Protein 8ZKC (pdb70)

Solvent-accessible surface area: 15138 Å² total; per-residue (Å²): 140,54,101,136,41,4,92,62,61,0,26,43,12,3,38,104,8,156,30,96,4,18,136,94,50,3,69,76,4,188,1,26,109,95,13,25,66,137,137,69,36,0,58,1,42,1,36,0,18,1,0,0,76,28,2,8,79,70,0,59,125,90,4,24,62,68,0,61,182,77,16,49,17,83,48,25,71,35,106,37,28,51,98,6,10,46,8,49,29,70,102,125,40,122,49,11,110,40,13,70,1,5,0,0,0,4,5,6,62,63,62,7,16,10,13,16,1,0,0,3,0,0,5,0,0,34,39,0,36,12,84,0,0,0,0,0,0,10,19,116,32,41,35,2,11,63,22,6,33,7,73,128,89,137,34,91,60,76,79,56,101,63,34,27,20,26,102,12,68,47,1,0,5,3,2,5,20,21,108,137,84,72,27,122,114,2,6,133,35,0,31,71,4,1,84,49,4,73,12,58,62,0,16,2,1,0,2,0,0,0,19,18,47,36,124,24,8,62,50,1,1,98,84,4,15,4,7,0,0,1,2,1,0,1,5,56,115,113,8,22,85,30,0,89,102,6,0,52,9,0,85,163,17,123,7,39,22,0,0,0,3,3,9,23,8,30,69,25,42,77,150,99,43,97,98,79,64,94,68,34,100,33,17,0,82,153,12,3,118,127,42,171,23,90,26,2,19,96,10,17,38,33,93,16,17,116,84,1,34,128,137,11,42,1,4,6,73,42,76,74,164,29,131,27,2,42,50,10,58,115,8,0,3,72,0,1,2,46,1,38,33,68,36,66,75,147

Structure (mmCIF, N/CA/C/O backbone):
data_8ZKC
#
_entry.id   8ZKC
#
_cell.length_a   74.270
_cell.length_b   74.270
_cell.length_c   167.110
_cell.angle_alpha   90.00
_cell.angle_beta   90.00
_cell.angle_gamma   90.00
#
_symmetry.space_group_name_H-M   'P 43 2 2'
#
loop_
_entity.id
_entity.type
_entity.pdbx_description
1 polymer 'Iron-sulfur cluster carrier protein'
2 non-polymer GLYCEROL
3 non-polymer 'MAGNESIUM ION'
4 water water
#
loop_
_atom_site.group_PDB
_atom_site.id
_atom_site.type_symbol
_atom_site.label_atom_id
_atom_site.label_alt_id
_atom_site.label_comp_id
_atom_site.label_asym_id
_atom_site.label_entity_id
_atom_site.label_seq_id
_atom_site.pdbx_PDB_ins_code
_atom_site.Cartn_x
_atom_site.Cartn_y
_atom_site.Cartn_z
_atom_site.occupancy
_atom_site.B_iso_or_equiv
_atom_site.auth_seq_id
_atom_site.auth_comp_id
_atom_site.auth_asym_id
_atom_site.auth_atom_id
_atom_site.pdbx_PDB_model_num
ATOM 1 N N . LYS A 1 39 ? -3.098 77.163 5.267 1.00 91.10 8 LYS A N 1
ATOM 2 C CA . LYS A 1 39 ? -3.005 75.819 5.826 1.00 91.94 8 LYS A CA 1
ATOM 3 C C . LYS A 1 39 ? -4.387 75.199 6.011 1.00 91.96 8 LYS A C 1
ATOM 4 O O . LYS A 1 39 ? -4.847 75.005 7.138 1.00 93.62 8 LYS A O 1
ATOM 10 N N . SER A 1 40 ? -5.042 74.896 4.896 1.00 70.66 9 SER A N 1
ATOM 11 C CA . SER A 1 40 ? -6.320 74.201 4.941 1.00 70.58 9 SER A CA 1
ATOM 12 C C . SER A 1 40 ? -6.143 72.831 5.588 1.00 67.63 9 SER A C 1
ATOM 13 O O . SER A 1 40 ? -5.224 72.089 5.212 1.00 66.16 9 SER A O 1
ATOM 16 N N . PRO A 1 41 ? -6.992 72.454 6.548 1.00 93.46 10 PRO A N 1
ATOM 17 C CA . PRO A 1 41 ? -6.793 71.167 7.234 1.00 93.51 10 PRO A CA 1
ATOM 18 C C . PRO A 1 41 ? -6.859 69.972 6.301 1.00 91.40 10 PRO A C 1
ATOM 19 O O . PRO A 1 41 ? -6.183 68.965 6.546 1.00 89.60 10 PRO A O 1
ATOM 23 N N . GLU A 1 42 ? -7.654 70.054 5.235 1.00 113.26 11 GLU A N 1
ATOM 24 C CA . GLU A 1 42 ? -7.660 68.995 4.235 1.00 110.35 11 GLU A CA 1
ATOM 25 C C . GLU A 1 42 ? -6.429 69.067 3.341 1.00 108.33 11 GLU A C 1
ATOM 26 O O . GLU A 1 42 ? -5.916 68.027 2.912 1.00 106.25 11 GLU A O 1
ATOM 32 N N . ALA A 1 43 ? -5.937 70.277 3.061 1.00 72.42 12 ALA A N 1
ATOM 33 C CA . ALA A 1 43 ? -4.679 70.412 2.335 1.00 69.09 12 ALA A CA 1
ATOM 34 C C . ALA A 1 43 ? -3.492 70.030 3.208 1.00 65.84 12 ALA A C 1
ATOM 35 O O . ALA A 1 43 ? -2.476 69.548 2.694 1.00 62.70 12 ALA A O 1
ATOM 37 N N . LEU A 1 44 ? -3.595 70.246 4.522 1.00 79.16 13 LEU A N 1
ATOM 38 C CA . LEU A 1 44 ? -2.553 69.787 5.435 1.00 75.01 13 LEU A CA 1
ATOM 39 C C . LEU A 1 44 ? -2.452 68.268 5.420 1.00 71.42 13 LEU A C 1
ATOM 40 O O . LEU A 1 44 ? -1.357 67.707 5.294 1.00 67.36 13 LEU A O 1
ATOM 45 N N . ARG A 1 45 ? -3.594 67.586 5.548 1.00 68.75 14 ARG A N 1
ATOM 46 C CA . ARG A 1 45 ? -3.595 66.127 5.537 1.00 64.10 14 ARG A CA 1
ATOM 47 C C . ARG A 1 45 ? -3.045 65.585 4.225 1.00 61.32 14 ARG A C 1
ATOM 48 O O . ARG A 1 45 ? -2.283 64.611 4.219 1.00 58.22 14 ARG A O 1
ATOM 56 N N . ALA A 1 46 ? -3.413 66.209 3.104 1.00 62.65 15 ALA A N 1
ATOM 57 C CA . ALA A 1 46 ? -2.888 65.779 1.813 1.00 60.08 15 ALA A CA 1
ATOM 58 C C . ALA A 1 46 ? -1.374 65.933 1.756 1.00 58.15 15 ALA A C 1
ATOM 59 O O . ALA A 1 46 ? -0.670 65.046 1.262 1.00 56.69 15 ALA A O 1
ATOM 61 N N . MET A 1 47 ? -0.854 67.052 2.264 1.00 62.84 16 MET A N 1
ATOM 62 C CA . MET A 1 47 ? 0.590 67.257 2.264 1.00 61.14 16 MET A CA 1
ATOM 63 C C . MET A 1 47 ? 1.290 66.276 3.194 1.00 58.11 16 MET A C 1
ATOM 64 O O . MET A 1 47 ? 2.328 65.706 2.835 1.00 57.08 16 MET A O 1
ATOM 69 N N . VAL A 1 48 ? 0.742 66.067 4.393 1.00 50.94 17 VAL A N 1
ATOM 70 C CA . VAL A 1 48 ? 1.359 65.138 5.336 1.00 48.86 17 VAL A CA 1
ATOM 71 C C . VAL A 1 48 ? 1.298 63.716 4.793 1.00 47.22 17 VAL A C 1
ATOM 72 O O . VAL A 1 48 ? 2.305 62.998 4.772 1.00 45.73 17 VAL A O 1
ATOM 76 N N . ALA A 1 49 ? 0.116 63.291 4.337 1.00 47.67 18 ALA A N 1
ATOM 77 C CA . ALA A 1 49 ? -0.022 61.945 3.789 1.00 46.42 18 ALA A CA 1
ATOM 78 C C . ALA A 1 49 ? 0.832 61.768 2.540 1.00 46.30 18 ALA A C 1
ATOM 79 O O . ALA A 1 49 ? 1.402 60.694 2.316 1.00 44.91 18 ALA A O 1
ATOM 81 N N . GLY A 1 50 ? 0.936 62.812 1.716 1.00 52.00 19 GLY A N 1
ATOM 82 C CA . GLY A 1 50 ? 1.789 62.745 0.543 1.00 52.05 19 GLY A CA 1
ATOM 83 C C . GLY A 1 50 ? 3.266 62.664 0.860 1.00 51.19 19 GLY A C 1
ATOM 84 O O . GLY A 1 50 ? 4.047 62.213 0.015 1.00 50.15 19 GLY A O 1
ATOM 85 N N . THR A 1 51 ? 3.668 63.094 2.057 1.00 46.61 20 THR A N 1
ATOM 86 C CA . THR A 1 51 ? 5.051 62.985 2.501 1.00 45.65 20 THR A CA 1
ATOM 87 C C . THR A 1 51 ? 5.323 61.637 3.161 1.00 43.56 20 THR A C 1
ATOM 88 O O . THR A 1 51 ? 6.313 60.973 2.839 1.00 42.68 20 THR A O 1
ATOM 92 N N . LEU A 1 52 ? 4.448 61.220 4.081 1.00 47.95 21 LEU A N 1
ATOM 93 C CA . LEU A 1 52 ? 4.595 59.918 4.722 1.00 46.71 21 LEU A CA 1
ATOM 94 C C . LEU A 1 52 ? 4.507 58.772 3.723 1.00 46.23 21 LEU A C 1
ATOM 95 O O . LEU A 1 52 ? 4.985 57.670 4.016 1.00 45.35 21 LEU A O 1
ATOM 100 N N . ALA A 1 53 ? 3.911 59.006 2.552 1.00 60.93 22 ALA A N 1
ATOM 101 C CA . ALA A 1 53 ? 3.798 57.969 1.536 1.00 60.49 22 ALA A CA 1
ATOM 102 C C . ALA A 1 53 ? 5.139 57.598 0.918 1.00 61.02 22 ALA A C 1
ATOM 103 O O . ALA A 1 53 ? 5.225 56.562 0.250 1.00 61.07 22 ALA A O 1
ATOM 105 N N . ASN A 1 54 ? 6.178 58.408 1.120 1.00 60.69 23 ASN A N 1
ATOM 106 C CA . ASN A 1 54 ? 7.492 58.117 0.565 1.00 60.67 23 ASN A CA 1
ATOM 107 C C . ASN A 1 54 ? 8.443 57.471 1.562 1.00 59.08 23 ASN A C 1
ATOM 108 O O . ASN A 1 54 ? 9.455 56.899 1.143 1.00 59.36 23 ASN A O 1
ATOM 113 N N . PHE A 1 55 ? 8.147 57.544 2.859 1.00 41.39 24 PHE A N 1
ATOM 114 C CA . PHE A 1 55 ? 9.039 56.979 3.864 1.00 40.12 24 PHE A CA 1
ATOM 115 C C . PHE A 1 55 ? 9.107 55.465 3.715 1.00 39.38 24 PHE A C 1
ATOM 116 O O . PHE A 1 55 ? 8.079 54.780 3.757 1.00 40.96 24 PHE A O 1
ATOM 124 N N . GLN A 1 56 ? 10.319 54.946 3.546 1.00 53.13 25 GLN A N 1
ATOM 125 C CA . GLN A 1 56 ? 10.556 53.519 3.393 1.00 52.00 25 GLN A CA 1
ATOM 126 C C . GLN A 1 56 ? 11.286 52.987 4.618 1.00 51.52 25 GLN A C 1
ATOM 127 O O . GLN A 1 56 ? 12.139 53.671 5.193 1.00 52.45 25 GLN A O 1
ATOM 133 N N . HIS A 1 57 ? 10.944 51.763 5.013 1.00 40.83 26 HIS A N 1
ATOM 134 C CA . HIS A 1 57 ? 11.485 51.157 6.220 1.00 38.95 26 HIS A CA 1
ATOM 135 C C . HIS A 1 57 ? 11.291 49.655 6.119 1.00 37.91 26 HIS A C 1
ATOM 136 O O . HIS A 1 57 ? 10.316 49.204 5.507 1.00 38.78 26 HIS A O 1
ATOM 143 N N . PRO A 1 58 ? 12.198 48.854 6.686 1.00 30.58 27 PRO A N 1
ATOM 144 C CA . PRO A 1 58 ? 12.024 47.393 6.627 1.00 30.17 27 PRO A CA 1
ATOM 145 C C . PRO A 1 58 ? 10.720 46.904 7.233 1.00 29.80 27 PRO A C 1
ATOM 146 O O . PRO A 1 58 ? 10.257 45.816 6.871 1.00 29.88 27 PRO A O 1
ATOM 150 N N . THR A 1 59 ? 10.113 47.667 8.137 1.00 33.68 28 THR A N 1
ATOM 151 C CA . THR A 1 59 ? 8.839 47.285 8.731 1.00 34.26 28 THR A CA 1
ATOM 152 C C . THR A 1 59 ? 7.642 47.675 7.874 1.00 34.83 28 THR A C 1
ATOM 153 O O . THR A 1 59 ? 6.507 47.361 8.247 1.00 35.66 28 THR A O 1
ATOM 157 N N . LEU A 1 60 ? 7.862 48.338 6.743 1.00 31.05 29 LEU A N 1
ATOM 158 C CA . LEU A 1 60 ? 6.786 48.844 5.894 1.00 32.05 29 LEU A CA 1
ATOM 159 C C . LEU A 1 60 ? 6.814 48.097 4.561 1.00 32.66 29 LEU A C 1
ATOM 160 O O . LEU A 1 60 ? 7.504 48.497 3.623 1.00 33.20 29 LEU A O 1
ATOM 165 N N . LYS A 1 61 ? 6.053 47.000 4.490 1.00 32.75 30 LYS A N 1
ATOM 166 C CA . LYS A 1 61 ? 5.838 46.330 3.211 1.00 33.65 30 LYS A CA 1
ATOM 167 C C . LYS A 1 61 ? 5.230 47.289 2.196 1.00 34.81 30 LYS A C 1
ATOM 168 O O . LYS A 1 61 ? 5.638 47.318 1.029 1.00 35.61 30 LYS A O 1
ATOM 174 N N . HIS A 1 62 ? 4.254 48.083 2.628 1.00 35.08 31 HIS A N 1
ATOM 175 C CA . HIS A 1 62 ? 3.720 49.190 1.854 1.00 36.22 31 HIS A CA 1
ATOM 176 C C . HIS A 1 62 ? 3.781 50.442 2.717 1.00 35.97 31 HIS A C 1
ATOM 177 O O . HIS A 1 62 ? 3.924 50.365 3.939 1.00 35.04 31 HIS A O 1
ATOM 184 N N . ASN A 1 63 ? 3.679 51.604 2.075 1.00 38.61 32 ASN A N 1
ATOM 185 C CA . ASN A 1 63 ? 3.919 52.851 2.787 1.00 40.74 32 ASN A CA 1
ATOM 186 C C . ASN A 1 63 ? 2.818 53.111 3.819 1.00 39.30 32 ASN A C 1
ATOM 187 O O . ASN A 1 63 ? 1.810 52.404 3.893 1.00 38.85 32 ASN A O 1
ATOM 192 N N . LEU A 1 64 ? 3.032 54.155 4.626 1.00 41.47 33 LEU A N 1
ATOM 193 C CA . LEU A 1 64 ? 2.194 54.384 5.801 1.00 41.16 33 LEU A CA 1
ATOM 194 C C . LEU A 1 64 ? 0.739 54.656 5.438 1.00 42.40 33 LEU A C 1
ATOM 195 O O . LEU A 1 64 ? -0.159 54.356 6.233 1.00 43.03 33 LEU A O 1
ATOM 200 N N . THR A 1 65 ? 0.479 55.224 4.256 1.00 39.61 34 THR A N 1
ATOM 201 C CA . THR A 1 65 ? -0.899 55.496 3.860 1.00 41.06 34 THR A CA 1
ATOM 202 C C . THR A 1 65 ? -1.716 54.220 3.712 1.00 40.97 34 THR A C 1
ATOM 203 O O . THR A 1 65 ? -2.948 54.272 3.795 1.00 42.05 34 THR A O 1
ATOM 207 N N . THR A 1 66 ? -1.057 53.081 3.490 1.00 41.65 35 THR A N 1
ATOM 208 C CA . THR A 1 66 ? -1.758 51.802 3.477 1.00 41.61 35 THR A CA 1
ATOM 209 C C . THR A 1 66 ? -2.420 51.522 4.821 1.00 41.33 35 THR A C 1
ATOM 210 O O . THR A 1 66 ? -3.528 50.974 4.878 1.00 42.14 35 THR A O 1
ATOM 214 N N . LEU A 1 67 ? -1.768 51.918 5.911 1.00 42.14 36 LEU A N 1
ATOM 215 C CA . LEU A 1 67 ? -2.174 51.541 7.258 1.00 41.69 36 LEU A CA 1
ATOM 216 C C . LEU A 1 67 ? -3.256 52.435 7.847 1.00 42.73 36 LEU A C 1
ATOM 217 O O . LEU A 1 67 ? -3.604 52.241 9.016 1.00 44.09 36 LEU A O 1
ATOM 222 N N . LYS A 1 68 ? -3.778 53.402 7.085 1.00 50.76 37 LYS A N 1
ATOM 223 C CA . LYS A 1 68 ? -4.744 54.403 7.561 1.00 52.53 37 LYS A CA 1
ATOM 224 C C . LYS A 1 68 ? -4.275 55.090 8.849 1.00 52.64 37 LYS A C 1
ATOM 225 O O . LYS A 1 68 ? -5.080 55.661 9.594 1.00 54.03 37 LYS A O 1
ATOM 231 N N . ALA A 1 69 ? -2.960 55.092 9.090 1.00 40.53 38 ALA A N 1
ATOM 232 C CA . ALA A 1 69 ? -2.429 55.486 10.391 1.00 40.02 38 ALA A CA 1
ATOM 233 C C . ALA A 1 69 ? -2.542 56.985 10.643 1.00 41.31 38 ALA A C 1
ATOM 234 O O . ALA A 1 69 ? -2.586 57.408 11.803 1.00 41.59 38 ALA A O 1
ATOM 236 N N . LEU A 1 70 ? -2.578 57.802 9.590 1.00 42.26 39 LEU A N 1
ATOM 237 C CA . LEU A 1 70 ? -2.645 59.248 9.770 1.00 43.69 39 LEU A CA 1
ATOM 238 C C . LEU A 1 70 ? -3.939 59.634 10.475 1.00 45.27 39 LEU A C 1
ATOM 239 O O . LEU A 1 70 ? -4.971 59.840 9.830 1.00 46.68 39 LEU A O 1
ATOM 244 N N . HIS A 1 71 ? -3.886 59.734 11.805 1.00 67.96 40 HIS A N 1
ATOM 245 C CA . HIS A 1 71 ? -5.098 59.933 12.591 1.00 70.28 40 HIS A CA 1
ATOM 246 C C . HIS A 1 71 ? -5.500 61.401 12.661 1.00 72.19 40 HIS A C 1
ATOM 247 O O . HIS A 1 71 ? -6.691 61.722 12.586 1.00 73.61 40 HIS A O 1
ATOM 254 N N . HIS A 1 72 ? -4.533 62.305 12.801 1.00 70.54 41 HIS A N 1
ATOM 255 C CA . HIS A 1 72 ? -4.850 63.712 12.999 1.00 72.67 41 HIS A CA 1
ATOM 256 C C . HIS A 1 72 ? -3.727 64.580 12.453 1.00 73.03 41 HIS A C 1
ATOM 257 O O . HIS A 1 72 ? -2.547 64.260 12.622 1.00 71.43 41 HIS A O 1
ATOM 264 N N . VAL A 1 73 ? -4.106 65.675 11.794 1.00 68.76 42 VAL A N 1
ATOM 265 C CA . VAL A 1 73 ? -3.172 66.696 11.328 1.00 69.56 42 VAL A CA 1
ATOM 266 C C . VAL A 1 73 ? -3.774 68.053 11.666 1.00 72.13 42 VAL A C 1
ATOM 267 O O . VAL A 1 73 ? -4.857 68.391 11.175 1.00 75.00 42 VAL A O 1
ATOM 271 N N . ALA A 1 74 ? -3.083 68.830 12.499 1.00 73.21 43 ALA A N 1
ATOM 272 C CA . ALA A 1 74 ? -3.605 70.092 13.007 1.00 76.12 43 ALA A CA 1
ATOM 273 C C . ALA A 1 74 ? -2.576 71.199 12.808 1.00 79.67 43 ALA A C 1
ATOM 274 O O . ALA A 1 74 ? -1.469 70.973 12.310 1.00 78.37 43 ALA A O 1
ATOM 276 N N . TRP A 1 75 ? -2.954 72.413 13.216 1.00 89.49 44 TRP A N 1
ATOM 277 C CA . TRP A 1 75 ? -2.107 73.599 13.059 1.00 91.78 44 TRP A CA 1
ATOM 278 C C . TRP A 1 75 ? -2.399 74.522 14.245 1.00 96.08 44 TRP A C 1
ATOM 279 O O . TRP A 1 75 ? -3.308 75.353 14.190 1.00 97.46 44 TRP A O 1
ATOM 290 N N . MET A 1 76 ? -1.622 74.361 15.314 1.00 123.05 45 MET A N 1
ATOM 291 C CA . MET A 1 76 ? -1.814 75.111 16.549 1.00 125.45 45 MET A CA 1
ATOM 292 C C . MET A 1 76 ? -0.540 75.862 16.904 1.00 124.87 45 MET A C 1
ATOM 293 O O . MET A 1 76 ? 0.526 75.251 17.031 1.00 122.77 45 MET A O 1
ATOM 298 N N . ASP A 1 77 ? -0.660 77.178 17.085 1.00 115.79 46 ASP A N 1
ATOM 299 C CA . ASP A 1 77 ? 0.460 78.030 17.487 1.00 118.51 46 ASP A CA 1
ATOM 300 C C . ASP A 1 77 ? 1.628 77.875 16.518 1.00 115.87 46 ASP A C 1
ATOM 301 O O . ASP A 1 77 ? 2.790 77.748 16.912 1.00 114.53 46 ASP A O 1
ATOM 306 N N . ASP A 1 78 ? 1.291 77.842 15.227 1.00 106.74 47 ASP A N 1
ATOM 307 C CA . ASP A 1 78 ? 2.268 77.849 14.143 1.00 103.54 47 ASP A CA 1
ATOM 308 C C . ASP A 1 78 ? 3.110 76.576 14.129 1.00 99.48 47 ASP A C 1
ATOM 309 O O . ASP A 1 78 ? 4.046 76.452 13.333 1.00 96.09 47 ASP A O 1
ATOM 314 N N . THR A 1 79 ? 2.778 75.617 14.988 1.00 111.72 48 THR A N 1
ATOM 315 C CA . THR A 1 79 ? 3.443 74.322 15.017 1.00 108.68 48 THR A CA 1
ATOM 316 C C . THR A 1 79 ? 2.508 73.269 14.439 1.00 106.82 48 THR A C 1
ATOM 317 O O . THR A 1 79 ? 1.324 73.223 14.790 1.00 107.94 48 THR A O 1
ATOM 321 N N . LEU A 1 80 ? 3.044 72.428 13.559 1.00 87.71 49 LEU A N 1
ATOM 322 C CA . LEU A 1 80 ? 2.265 71.413 12.864 1.00 83.78 49 LEU A CA 1
ATOM 323 C C . LEU A 1 80 ? 2.202 70.154 13.719 1.00 81.37 49 LEU A C 1
ATOM 324 O O . LEU A 1 80 ? 3.238 69.561 14.041 1.00 79.24 49 LEU A O 1
ATOM 329 N N . HIS A 1 81 ? 0.989 69.744 14.077 1.00 79.78 50 HIS A N 1
ATOM 330 C CA . HIS A 1 81 ? 0.767 68.553 14.884 1.00 77.82 50 HIS A CA 1
ATOM 331 C C . HIS A 1 81 ? 0.406 67.382 13.980 1.00 75.04 50 HIS A C 1
ATOM 332 O O . HIS A 1 81 ? -0.438 67.516 13.089 1.00 74.24 50 HIS A O 1
ATOM 339 N N . VAL A 1 82 ? 1.051 66.239 14.210 1.00 62.05 51 VAL A N 1
ATOM 340 C 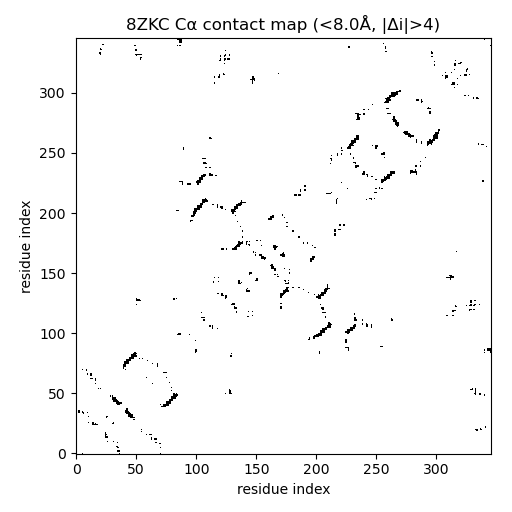CA . VAL A 1 82 ? 0.796 65.013 13.459 1.00 57.75 51 VAL A CA 1
ATOM 341 C C . VAL A 1 82 ? 0.671 63.872 14.458 1.00 56.09 51 VAL A C 1
ATOM 342 O O . VAL A 1 82 ? 1.636 63.554 15.162 1.00 57.23 51 VAL A O 1
ATOM 346 N N . GLU A 1 83 ? -0.509 63.263 14.527 1.00 67.77 52 GLU A N 1
ATOM 347 C CA . GLU A 1 83 ? -0.748 62.119 15.394 1.00 66.57 52 GLU A CA 1
ATOM 348 C C . GLU A 1 83 ? -0.922 60.870 14.541 1.00 65.51 52 GLU A C 1
ATOM 349 O O . GLU A 1 83 ? -1.770 60.838 13.643 1.00 65.60 52 GLU A O 1
ATOM 355 N N . LEU A 1 84 ? -0.118 59.850 14.827 1.00 41.79 53 LEU A N 1
ATOM 356 C CA . LEU A 1 84 ? -0.100 58.610 14.065 1.00 40.41 53 LEU A CA 1
ATOM 357 C C . LEU A 1 84 ? -0.503 57.461 14.979 1.00 39.65 53 LEU A C 1
ATOM 358 O O . LEU A 1 84 ? -0.004 57.355 16.104 1.00 39.21 53 LEU A O 1
ATOM 363 N N . VAL A 1 85 ? -1.411 56.612 14.503 1.00 39.67 54 VAL A N 1
ATOM 364 C CA . VAL A 1 85 ? -1.889 55.456 15.256 1.00 39.18 54 VAL A CA 1
ATOM 365 C C . VAL A 1 85 ? -1.593 54.215 14.427 1.00 37.91 54 VAL A C 1
ATOM 366 O O . VAL A 1 85 ? -2.223 53.991 13.385 1.00 38.38 54 VAL A O 1
ATOM 370 N N . MET A 1 86 ? -0.644 53.404 14.889 1.00 40.87 55 MET A N 1
ATOM 371 C CA . MET A 1 86 ? -0.193 52.249 14.127 1.00 39.06 55 MET A CA 1
ATOM 372 C C . MET A 1 86 ? -0.873 50.973 14.611 1.00 38.94 55 MET A C 1
ATOM 373 O O . MET A 1 86 ? -1.113 50.814 15.813 1.00 39.74 55 MET A O 1
ATOM 378 N N . PRO A 1 87 ? -1.195 50.052 13.697 1.00 46.32 56 PRO A N 1
ATOM 379 C CA . PRO A 1 87 ? -1.822 48.786 14.103 1.00 46.63 56 PRO A CA 1
ATOM 380 C C . PRO A 1 87 ? -0.846 47.770 14.674 1.00 47.52 56 PRO A C 1
ATOM 381 O O . PRO A 1 87 ? -1.283 46.700 15.120 1.00 48.88 56 PRO A O 1
ATOM 385 N N . PHE A 1 88 ? 0.451 48.062 14.653 1.00 35.92 57 PHE A N 1
ATOM 386 C CA . PHE A 1 88 ? 1.462 47.254 15.316 1.00 34.11 57 PHE A CA 1
ATOM 387 C C . PHE A 1 88 ? 2.458 48.195 15.978 1.00 33.78 57 PHE A C 1
ATOM 388 O O . PHE A 1 88 ? 2.459 49.402 15.726 1.00 34.15 57 PHE A O 1
ATOM 396 N N . VAL A 1 89 ? 3.309 47.637 16.843 1.00 36.67 58 VAL A N 1
ATOM 397 C CA . VAL A 1 89 ? 4.278 48.469 17.545 1.00 35.23 58 VAL A CA 1
ATOM 398 C C . VAL A 1 89 ? 5.224 49.106 16.539 1.00 35.39 58 VAL A C 1
ATOM 399 O O . VAL A 1 89 ? 5.588 48.504 15.520 1.00 35.75 58 VAL A O 1
ATOM 403 N N . TRP A 1 90 ? 5.614 50.353 16.818 1.00 38.95 59 TRP A N 1
ATOM 404 C CA . TRP A 1 90 ? 6.400 51.114 15.852 1.00 39.10 59 TRP A CA 1
ATOM 405 C C . TRP A 1 90 ? 7.204 52.228 16.515 1.00 39.19 59 TRP A C 1
ATOM 406 O O . TRP A 1 90 ? 7.564 53.198 15.837 1.00 40.62 59 TRP A O 1
ATOM 417 N N . HIS A 1 91 ? 7.501 52.118 17.813 1.00 30.28 60 HIS A N 1
ATOM 418 C CA . HIS A 1 91 ? 8.107 53.231 18.537 1.00 30.89 60 HIS A CA 1
ATOM 419 C C . HIS A 1 91 ? 9.489 53.570 17.990 1.00 30.63 60 HIS A C 1
ATOM 420 O O . HIS A 1 91 ? 9.797 54.740 17.730 1.00 31.48 60 HIS A O 1
ATOM 427 N N . SER A 1 92 ? 10.340 52.559 17.814 1.00 29.65 61 SER A N 1
ATOM 428 C CA . SER A 1 92 ? 11.687 52.814 17.318 1.00 29.57 61 SER A CA 1
ATOM 429 C C . SER A 1 92 ? 11.664 53.267 15.865 1.00 29.95 61 SER A C 1
ATOM 430 O O . SER A 1 92 ? 12.402 54.183 15.483 1.00 31.47 61 SER A O 1
ATOM 433 N N . ALA A 1 93 ? 10.825 52.638 15.039 1.00 29.70 62 ALA A N 1
ATOM 434 C CA . ALA A 1 93 ? 10.721 53.050 13.644 1.00 30.20 62 ALA A CA 1
ATOM 435 C C . ALA A 1 93 ? 10.116 54.440 13.521 1.00 31.37 62 ALA A C 1
ATOM 436 O O . ALA A 1 93 ? 10.447 55.177 12.585 1.00 32.09 62 ALA A O 1
ATOM 438 N N . PHE A 1 94 ? 9.237 54.813 14.456 1.00 46.67 63 PHE A N 1
ATOM 439 C CA . PHE A 1 94 ? 8.654 56.150 14.452 1.00 47.71 63 PHE A CA 1
ATOM 440 C C . PHE A 1 94 ? 9.723 57.225 14.593 1.00 48.34 63 PHE A C 1
ATOM 441 O O . PHE A 1 94 ? 9.572 58.326 14.052 1.00 50.11 63 PHE A O 1
ATOM 449 N N . GLU A 1 95 ? 10.809 56.924 15.310 1.00 44.91 64 GLU A N 1
ATOM 450 C CA . GLU A 1 95 ? 11.901 57.883 15.442 1.00 45.43 64 GLU A CA 1
ATOM 451 C C . GLU A 1 95 ? 12.594 58.119 14.105 1.00 46.61 64 GLU A C 1
ATOM 452 O O . GLU A 1 95 ? 12.974 59.253 13.789 1.00 49.04 64 GLU A O 1
ATOM 458 N N . GLU A 1 96 ? 12.769 57.061 13.308 1.00 35.24 65 GLU A N 1
ATOM 459 C CA . GLU A 1 96 ? 13.375 57.219 11.990 1.00 36.49 65 GLU A CA 1
ATOM 460 C C . GLU A 1 96 ? 12.500 58.067 11.076 1.00 39.19 65 GLU A C 1
ATOM 461 O O . GLU A 1 96 ? 13.010 58.868 10.282 1.00 41.63 65 GLU A O 1
ATOM 467 N N . LEU A 1 97 ? 11.178 57.902 11.168 1.00 42.50 66 LEU A N 1
ATOM 468 C CA . LEU A 1 97 ? 10.271 58.711 10.360 1.00 44.01 66 LEU A CA 1
ATOM 469 C C . LEU A 1 97 ? 10.402 60.191 10.697 1.00 45.24 66 LEU A C 1
ATOM 470 O O . LEU A 1 97 ? 10.330 61.048 9.807 1.00 46.68 66 LEU A O 1
ATOM 475 N N . LYS A 1 98 ? 10.600 60.511 11.978 1.00 37.58 67 LYS A N 1
ATOM 476 C CA . LYS A 1 98 ? 10.690 61.909 12.384 1.00 39.23 67 LYS A CA 1
ATOM 477 C C . LYS A 1 98 ? 11.955 62.564 11.844 1.00 40.88 67 LYS A C 1
ATOM 478 O O . LYS A 1 98 ? 11.908 63.693 11.344 1.00 42.08 67 LYS A O 1
ATOM 484 N N . GLU A 1 99 ? 13.092 61.872 11.927 1.00 75.37 68 GLU A N 1
ATOM 485 C CA . GLU A 1 99 ? 14.352 62.489 11.531 1.00 77.09 68 GLU A CA 1
ATOM 486 C C . GLU A 1 99 ? 14.478 62.609 10.018 1.00 77.85 68 GLU A C 1
ATOM 487 O O . GLU A 1 99 ? 15.196 63.487 9.528 1.00 80.16 68 GLU A O 1
ATOM 493 N N . GLN A 1 100 ? 13.795 61.749 9.264 1.00 61.20 69 GLN A N 1
ATOM 494 C CA . GLN A 1 100 ? 13.925 61.766 7.812 1.00 61.16 69 GLN A CA 1
ATOM 495 C C . GLN A 1 100 ? 12.916 62.678 7.128 1.00 62.94 69 GLN A C 1
ATOM 496 O O . GLN A 1 100 ? 13.231 63.261 6.084 1.00 65.61 69 GLN A O 1
ATOM 502 N N . CYS A 1 101 ? 11.718 62.826 7.690 1.00 48.41 70 CYS A N 1
ATOM 503 C CA . CYS A 1 101 ? 10.642 63.523 6.999 1.00 48.97 70 CYS A CA 1
ATOM 504 C C . CYS A 1 101 ? 10.368 64.923 7.526 1.00 51.00 70 CYS A C 1
ATOM 505 O O . CYS A 1 101 ? 9.752 65.720 6.810 1.00 53.88 70 CYS A O 1
ATOM 508 N N . SER A 1 102 ? 10.808 65.247 8.744 1.00 49.69 71 SER A N 1
ATOM 509 C CA . SER A 1 102 ? 10.551 66.579 9.284 1.00 50.49 71 SER A CA 1
ATOM 510 C C . SER A 1 102 ? 11.236 67.663 8.463 1.00 52.79 71 SER A C 1
ATOM 511 O O . SER A 1 102 ? 10.742 68.795 8.398 1.00 54.24 71 SER A O 1
ATOM 514 N N . ALA A 1 103 ? 12.368 67.339 7.832 1.00 58.08 72 ALA A N 1
ATOM 515 C CA . ALA A 1 103 ? 13.064 68.321 7.006 1.00 60.09 72 ALA A CA 1
ATOM 516 C C . ALA A 1 103 ? 12.172 68.813 5.872 1.00 63.31 72 ALA A C 1
ATOM 517 O O . ALA A 1 103 ? 12.002 70.022 5.677 1.00 63.56 72 ALA A O 1
ATOM 519 N N . GLU A 1 104 ? 11.582 67.886 5.117 1.00 87.06 73 GLU A N 1
ATOM 520 C CA . GLU A 1 104 ? 10.691 68.278 4.033 1.00 88.31 73 GLU A CA 1
ATOM 521 C C . GLU A 1 104 ? 9.304 68.656 4.536 1.00 88.45 73 GLU A C 1
ATOM 522 O O . GLU A 1 104 ? 8.644 69.504 3.928 1.00 90.59 73 GLU A O 1
ATOM 528 N N . LEU A 1 105 ? 8.847 68.050 5.636 1.00 50.33 74 LEU A N 1
ATOM 529 C CA . LEU A 1 105 ? 7.532 68.394 6.171 1.00 50.90 74 LEU A CA 1
ATOM 530 C C . LEU A 1 105 ? 7.481 69.849 6.621 1.00 53.21 74 LEU A C 1
ATOM 531 O O . LEU A 1 105 ? 6.490 70.547 6.374 1.00 54.77 74 LEU A O 1
ATOM 536 N N . LEU A 1 106 ? 8.536 70.325 7.287 1.00 53.64 75 LEU A N 1
ATOM 537 C CA . LEU A 1 106 ? 8.644 71.747 7.595 1.00 56.15 75 LEU A CA 1
ATOM 538 C C . LEU A 1 106 ? 8.832 72.589 6.341 1.00 58.13 75 LEU A C 1
ATOM 539 O O . LEU A 1 106 ? 8.495 73.777 6.345 1.00 60.51 75 LEU A O 1
ATOM 544 N N . ARG A 1 107 ? 9.351 71.990 5.270 1.00 71.15 76 ARG A N 1
ATOM 545 C CA . ARG A 1 107 ? 9.676 72.720 4.050 1.00 69.38 76 ARG A CA 1
ATOM 546 C C . ARG A 1 107 ? 8.432 73.032 3.225 1.00 71.03 76 ARG A C 1
ATOM 547 O O . ARG A 1 107 ? 8.321 74.126 2.661 1.00 73.18 76 ARG A O 1
ATOM 555 N N . ILE A 1 108 ? 7.490 72.094 3.141 1.00 69.21 77 ILE A N 1
ATOM 556 C CA . ILE A 1 108 ? 6.268 72.334 2.382 1.00 69.43 77 ILE A CA 1
ATOM 557 C C . ILE A 1 108 ? 5.200 73.018 3.232 1.00 69.54 77 ILE A C 1
ATOM 558 O O . ILE A 1 108 ? 4.339 73.720 2.692 1.00 71.89 77 ILE A O 1
ATOM 563 N N . THR A 1 109 ? 5.235 72.829 4.549 1.00 85.77 78 THR A N 1
ATOM 564 C CA . THR A 1 109 ? 4.338 73.526 5.453 1.00 87.65 78 THR A CA 1
ATOM 565 C C . THR A 1 109 ? 5.025 74.790 5.963 1.00 89.59 78 THR A C 1
ATOM 566 O O . THR A 1 109 ? 6.175 75.082 5.629 1.00 90.12 78 THR A O 1
ATOM 570 N N . GLY A 1 110 ? 4.311 75.557 6.778 1.00 102.78 79 GLY A N 1
ATOM 571 C CA . GLY A 1 110 ? 4.897 76.724 7.403 1.00 105.07 79 GLY A CA 1
ATOM 572 C C . GLY A 1 110 ? 4.877 76.613 8.911 1.00 106.72 79 GLY A C 1
ATOM 573 O O . GLY A 1 110 ? 4.057 77.255 9.573 1.00 110.23 79 GLY A O 1
ATOM 574 N N . ALA A 1 111 ? 5.771 75.802 9.468 1.00 80.65 80 ALA A N 1
ATOM 575 C CA . ALA A 1 111 ? 5.763 75.507 10.893 1.00 80.46 80 ALA A CA 1
ATOM 576 C C . ALA A 1 111 ? 7.124 75.798 11.506 1.00 78.68 80 ALA A C 1
ATOM 577 O O . ALA A 1 111 ? 8.163 75.506 10.906 1.00 76.20 80 ALA A O 1
ATOM 579 N N . LYS A 1 112 ? 7.109 76.380 12.708 1.00 83.38 81 LYS A N 1
ATOM 580 C CA . LYS A 1 112 ? 8.348 76.543 13.461 1.00 82.95 81 LYS A CA 1
ATOM 581 C C . LYS A 1 112 ? 8.932 75.194 13.855 1.00 82.47 81 LYS A C 1
ATOM 582 O O . LYS A 1 112 ? 10.156 75.049 13.949 1.00 84.19 81 LYS A O 1
ATOM 584 N N . ALA A 1 113 ? 8.076 74.201 14.081 1.00 69.47 82 ALA A N 1
ATOM 585 C CA . ALA A 1 113 ? 8.504 72.845 14.397 1.00 66.47 82 ALA A CA 1
ATOM 586 C C . ALA A 1 113 ? 7.333 71.905 14.139 1.00 66.55 82 ALA A C 1
ATOM 587 O O . ALA A 1 113 ? 6.237 72.332 13.765 1.00 67.26 82 ALA A O 1
ATOM 589 N N . ILE A 1 114 ? 7.575 70.612 14.343 1.00 72.14 83 ILE A N 1
ATOM 590 C CA . ILE A 1 114 ? 6.560 69.578 14.183 1.00 69.97 83 ILE A CA 1
ATOM 591 C C . ILE A 1 114 ? 6.396 68.858 15.512 1.00 69.57 83 ILE A C 1
ATOM 592 O O . ILE A 1 114 ? 7.385 68.420 16.112 1.00 67.32 83 ILE A O 1
ATOM 597 N N . ASP A 1 115 ? 5.153 68.740 15.967 1.00 87.13 84 ASP A N 1
ATOM 598 C CA . ASP A 1 115 ? 4.825 68.032 17.201 1.00 85.63 84 ASP A CA 1
ATOM 599 C C . ASP A 1 115 ? 4.274 66.664 16.814 1.00 82.37 84 ASP A C 1
ATOM 600 O O . ASP A 1 115 ? 3.084 66.520 16.526 1.00 83.27 84 ASP A O 1
ATOM 605 N N . TRP A 1 116 ? 5.148 65.662 16.800 1.00 54.72 85 TRP A N 1
ATOM 606 C CA . TRP A 1 116 ? 4.731 64.304 16.500 1.00 50.28 85 TRP A CA 1
ATOM 607 C C . TRP A 1 116 ? 4.031 63.681 17.705 1.00 50.22 85 TRP A C 1
ATOM 608 O O . TRP A 1 116 ? 4.155 64.147 18.840 1.00 54.85 85 TRP A O 1
ATOM 619 N N . LYS A 1 117 ? 3.286 62.610 17.440 1.00 55.88 86 LYS A N 1
ATOM 620 C CA . LYS A 1 117 ? 2.635 61.841 18.494 1.00 54.25 86 LYS A CA 1
ATOM 621 C C . LYS A 1 117 ? 2.319 60.456 17.955 1.00 53.58 86 LYS A C 1
ATOM 622 O O . LYS A 1 117 ? 1.642 60.330 16.930 1.00 53.63 86 LYS A O 1
ATOM 628 N N . LEU A 1 118 ? 2.804 59.426 18.642 1.00 39.64 87 LEU A N 1
ATOM 629 C CA . LEU A 1 118 ? 2.602 58.045 18.231 1.00 38.18 87 LEU A CA 1
ATOM 630 C C . LEU A 1 118 ? 1.663 57.345 19.202 1.00 38.40 87 LEU A C 1
ATOM 631 O O . LEU A 1 118 ? 1.876 57.383 20.419 1.00 38.62 87 LEU A O 1
ATOM 636 N N . SER A 1 119 ? 0.630 56.711 18.659 1.00 42.75 88 SER A N 1
ATOM 637 C CA . SER A 1 119 ? -0.298 55.882 19.410 1.00 40.58 88 SER A CA 1
ATOM 638 C C . SER A 1 119 ? -0.236 54.460 18.869 1.00 38.81 88 SER A C 1
ATOM 639 O O . SER A 1 119 ? 0.416 54.184 17.858 1.00 38.90 88 SER A O 1
ATOM 642 N N . HIS A 1 120 ? -0.924 53.547 19.550 1.00 37.96 89 HIS A N 1
ATOM 643 C CA . HIS A 1 120 ? -0.984 52.154 19.120 1.00 36.95 89 HIS A CA 1
ATOM 644 C C . HIS A 1 120 ? -2.369 51.600 19.406 1.00 38.11 89 HIS A C 1
ATOM 645 O O . HIS A 1 120 ? -2.806 51.582 20.560 1.00 38.90 89 HIS A O 1
ATOM 652 N N . ASN A 1 121 ? -3.053 51.155 18.358 1.00 45.58 90 ASN A N 1
ATOM 653 C CA . ASN A 1 121 ? -4.235 50.308 18.477 1.00 46.39 90 ASN A CA 1
ATOM 654 C C . ASN A 1 121 ? -3.868 49.000 17.787 1.00 45.81 90 ASN A C 1
ATOM 655 O O . ASN A 1 121 ? -4.058 48.847 16.578 1.00 46.37 90 ASN A O 1
ATOM 660 N N . ILE A 1 122 ? -3.320 48.063 18.561 1.00 37.16 91 ILE A N 1
ATOM 661 C CA . ILE A 1 122 ? -2.835 46.812 17.995 1.00 36.18 91 ILE A CA 1
ATOM 662 C C . ILE A 1 122 ? -4.009 46.019 17.438 1.00 37.91 91 ILE A C 1
ATOM 663 O O . ILE A 1 122 ? -5.011 45.791 18.128 1.00 38.53 91 ILE A O 1
ATOM 668 N N . ALA A 1 123 ? -3.891 45.601 16.181 1.00 51.77 92 ALA A N 1
ATOM 669 C CA . ALA A 1 123 ? -4.971 44.916 15.489 1.00 53.55 92 ALA A CA 1
ATOM 670 C C . ALA A 1 123 ? -4.922 43.419 15.759 1.00 54.65 92 ALA A C 1
ATOM 671 O O . ALA A 1 123 ? -3.847 42.811 15.774 1.00 54.29 92 ALA A O 1
ATOM 673 N N . THR A 1 124 ? -6.095 42.831 15.980 1.00 45.17 93 THR A N 1
ATOM 674 C CA . THR A 1 124 ? -6.215 41.386 16.123 1.00 44.09 93 THR A CA 1
ATOM 675 C C . THR A 1 124 ? -6.332 40.764 14.738 1.00 45.22 93 THR A C 1
ATOM 676 O O . THR A 1 124 ? -7.254 41.090 13.984 1.00 48.77 93 THR A O 1
ATOM 680 N N . LEU A 1 125 ? -5.401 39.878 14.398 1.00 48.15 94 LEU A N 1
ATOM 681 C CA . LEU A 1 125 ? -5.377 39.264 13.079 1.00 49.56 94 LEU A CA 1
ATOM 682 C C . LEU A 1 125 ? -6.126 37.939 13.088 1.00 52.53 94 LEU A C 1
ATOM 683 O O . LEU A 1 125 ? -6.008 37.151 14.031 1.00 54.05 94 LEU A O 1
ATOM 688 N N . LYS A 1 126 ? -6.898 37.703 12.030 1.00 45.54 95 LYS A N 1
ATOM 689 C CA . LYS A 1 126 ? -7.691 36.486 11.936 1.00 47.28 95 LYS A CA 1
ATOM 690 C C . LYS A 1 126 ? -6.790 35.274 11.746 1.00 49.50 95 LYS A C 1
ATOM 691 O O . LYS A 1 126 ? -5.793 35.326 11.020 1.00 49.49 95 LYS A O 1
ATOM 693 N N . ARG A 1 127 ? -7.147 34.179 12.412 1.00 68.39 96 ARG A N 1
ATOM 694 C CA . ARG A 1 127 ? -6.382 32.943 12.392 1.00 73.75 96 ARG A CA 1
ATOM 695 C C . ARG A 1 127 ? -7.085 31.903 11.528 1.00 80.56 96 ARG A C 1
ATOM 696 O O . ARG A 1 127 ? -8.283 32.003 11.246 1.00 80.86 96 ARG A O 1
ATOM 698 N N . VAL A 1 128 ? -6.319 30.891 11.111 1.00 102.99 97 VAL A N 1
ATOM 699 C CA . VAL A 1 128 ? -6.866 29.856 10.244 1.00 105.30 97 VAL A CA 1
ATOM 700 C C . VAL A 1 128 ? -7.922 29.037 10.986 1.00 107.88 97 VAL A C 1
ATOM 701 O O . VAL A 1 128 ? -7.846 28.832 12.204 1.00 107.93 97 VAL A O 1
ATOM 705 N N . LYS A 1 129 ? -8.928 28.582 10.239 1.00 108.41 98 LYS A N 1
ATOM 706 C CA . LYS A 1 129 ? -10.053 27.791 10.734 1.00 112.00 98 LYS A CA 1
ATOM 707 C C . LYS A 1 129 ? -10.852 28.502 11.823 1.00 114.84 98 LYS A C 1
ATOM 708 O O . LYS A 1 129 ? -11.711 27.877 12.459 1.00 116.69 98 LYS A O 1
ATOM 710 N N . ASN A 1 130 ? -10.595 29.794 12.046 1.00 111.13 99 ASN A N 1
ATOM 711 C CA . ASN A 1 130 ? -11.270 30.580 13.082 1.00 110.64 99 ASN A CA 1
ATOM 712 C C . ASN A 1 130 ? -11.175 29.910 14.449 1.00 108.62 99 ASN A C 1
ATOM 713 O O . ASN A 1 130 ? -12.103 29.988 15.258 1.00 108.19 99 ASN A O 1
ATOM 718 N N . GLN A 1 131 ? -10.055 29.237 14.704 1.00 98.25 100 GLN A N 1
ATOM 719 C CA . GLN A 1 131 ? -9.812 28.591 15.983 1.00 93.54 100 GLN A CA 1
ATOM 720 C C . GLN A 1 131 ? -9.963 29.613 17.108 1.00 89.75 100 GLN A C 1
ATOM 721 O O . GLN A 1 131 ? -9.223 30.609 17.133 1.00 86.71 100 GLN A O 1
ATOM 723 N N . PRO A 1 132 ? -10.911 29.416 18.036 1.00 70.10 101 PRO A N 1
ATOM 724 C CA . PRO A 1 132 ? -11.207 30.446 19.043 1.00 66.73 101 PRO A CA 1
ATOM 725 C C . PRO A 1 132 ? -9.980 30.925 19.800 1.00 64.10 101 PRO A C 1
ATOM 726 O O . PRO A 1 132 ? -9.321 30.146 20.496 1.00 63.16 101 PRO A O 1
ATOM 730 N N . GLY A 1 133 ? -9.671 32.211 19.661 1.00 87.11 102 GLY A N 1
ATOM 731 C CA . GLY A 1 133 ? -8.514 32.781 20.315 1.00 84.11 102 GLY A CA 1
ATOM 732 C C . GLY A 1 133 ? -8.656 32.823 21.825 1.00 83.01 102 GLY A C 1
ATOM 733 O O . GLY A 1 133 ? -9.731 32.638 22.400 1.00 85.26 102 GLY A O 1
ATOM 734 N N . ILE A 1 134 ? -7.524 33.082 22.480 1.00 57.81 103 ILE A N 1
ATOM 735 C CA . ILE A 1 134 ? -7.489 33.090 23.934 1.00 55.80 103 ILE A CA 1
ATOM 736 C C . ILE A 1 134 ? -8.141 34.364 24.461 1.00 54.94 103 ILE A C 1
ATOM 737 O O . ILE A 1 134 ? -8.056 35.438 23.848 1.00 54.22 103 ILE A O 1
ATOM 742 N N . ASN A 1 135 ? -8.813 34.240 25.604 1.00 60.73 104 ASN A N 1
ATOM 743 C CA . ASN A 1 135 ? -9.508 35.370 26.203 1.00 60.20 104 ASN A CA 1
ATOM 744 C C . ASN A 1 135 ? -8.512 36.443 26.625 1.00 59.49 104 ASN A C 1
ATOM 745 O O . ASN A 1 135 ? -7.568 36.170 27.372 1.00 60.30 104 ASN A O 1
ATOM 750 N N . GLY A 1 136 ? -8.725 37.666 26.146 1.00 49.78 105 GLY A N 1
ATOM 751 C CA . GLY A 1 136 ? -7.842 38.764 26.483 1.00 48.03 105 GLY A CA 1
ATOM 752 C C . GLY A 1 136 ? -6.507 38.753 25.776 1.00 45.25 105 GLY A C 1
ATOM 753 O O . GLY A 1 136 ? -5.603 39.494 26.179 1.00 44.63 105 GLY A O 1
ATOM 754 N N . VAL A 1 137 ? -6.352 37.941 24.732 1.00 42.38 106 VAL A N 1
ATOM 755 C CA . VAL A 1 137 ? -5.106 37.832 23.983 1.00 40.34 106 VAL A CA 1
ATOM 756 C C . VAL A 1 137 ? -5.423 38.081 22.514 1.00 40.20 106 VAL A C 1
ATOM 757 O O . VAL A 1 137 ? -6.038 37.232 21.856 1.00 41.36 106 VAL A O 1
ATOM 761 N N . LYS A 1 138 ? -5.005 39.239 21.997 1.00 39.17 107 LYS A N 1
ATOM 762 C CA . LYS A 1 138 ? -5.225 39.549 20.587 1.00 39.04 107 LYS A CA 1
ATOM 763 C C . LYS A 1 138 ? -4.429 38.612 19.689 1.00 38.06 107 LYS A C 1
ATOM 764 O O . LYS A 1 138 ? -4.994 37.898 18.853 1.00 38.91 107 LYS A O 1
ATOM 770 N N . ASN A 1 139 ? -3.108 38.604 19.847 1.00 47.00 108 ASN A N 1
ATOM 771 C CA . ASN A 1 139 ? -2.217 37.844 18.987 1.00 46.67 108 ASN A CA 1
ATOM 772 C C . ASN A 1 139 ? -1.315 36.959 19.835 1.00 45.69 108 ASN A C 1
ATOM 773 O O . ASN A 1 139 ? -1.055 37.241 21.007 1.00 45.59 108 ASN A O 1
ATOM 778 N N . ILE A 1 140 ? -0.838 35.876 19.224 1.00 34.83 109 ILE A N 1
ATOM 779 C CA . ILE A 1 140 ? 0.077 34.937 19.864 1.00 34.38 109 ILE A CA 1
ATOM 780 C C . ILE A 1 140 ? 1.267 34.748 18.934 1.00 33.28 109 ILE A C 1
ATOM 781 O O . ILE A 1 140 ? 1.122 34.188 17.840 1.00 33.74 109 ILE A O 1
ATOM 786 N N . ILE A 1 141 ? 2.436 35.208 19.363 1.00 32.02 110 ILE A N 1
ATOM 787 C CA . ILE A 1 141 ? 3.676 35.037 18.616 1.00 31.61 110 ILE A CA 1
ATOM 788 C C . ILE A 1 141 ? 4.424 33.866 19.237 1.00 31.19 110 ILE A C 1
ATOM 789 O O . ILE A 1 141 ? 4.944 33.971 20.352 1.00 31.94 110 ILE A O 1
ATOM 794 N N . ALA A 1 142 ? 4.481 32.747 18.523 1.00 35.52 111 ALA A N 1
ATOM 795 C CA . ALA A 1 142 ? 5.184 31.576 19.022 1.00 36.21 111 ALA A CA 1
ATOM 796 C C . ALA A 1 142 ? 6.672 31.682 18.720 1.00 34.80 111 ALA A C 1
ATOM 797 O O . ALA A 1 142 ? 7.077 32.203 17.677 1.00 34.30 111 ALA A O 1
ATOM 799 N N . VAL A 1 143 ? 7.488 31.191 19.647 1.00 30.92 112 VAL A N 1
ATOM 800 C CA . VAL A 1 143 ? 8.937 31.157 19.495 1.00 30.23 112 VAL A CA 1
ATOM 801 C C . VAL A 1 143 ? 9.382 29.716 19.693 1.00 31.13 112 VAL A C 1
ATOM 802 O O . VAL A 1 143 ? 9.216 29.155 20.783 1.00 31.60 112 VAL A O 1
ATOM 806 N N . SER A 1 144 ? 9.935 29.115 18.642 1.00 38.63 113 SER A N 1
ATOM 807 C CA . SER A 1 144 ? 10.358 27.724 18.683 1.00 40.11 113 SER A CA 1
ATOM 808 C C . SER A 1 144 ? 11.738 27.597 18.057 1.00 40.33 113 SER A C 1
ATOM 809 O O . SER A 1 144 ? 12.225 28.505 17.380 1.00 39.49 113 SER A O 1
ATOM 812 N N . SER A 1 145 ? 12.363 26.448 18.292 1.00 37.46 114 SER A N 1
ATOM 813 C CA . SER A 1 145 ? 13.694 26.167 17.773 1.00 39.41 114 SER A CA 1
ATOM 814 C C . SER A 1 145 ? 13.881 24.655 17.735 1.00 43.18 114 SER A C 1
ATOM 815 O O . SER A 1 145 ? 12.964 23.886 18.036 1.00 44.16 114 SER A O 1
ATOM 818 N N . GLY A 1 146 ? 15.083 24.234 17.358 1.00 66.37 115 GLY A N 1
ATOM 819 C CA . GLY A 1 146 ? 15.428 22.828 17.386 1.00 68.96 115 GLY A CA 1
ATOM 820 C C . GLY A 1 146 ? 16.503 22.540 18.410 1.00 69.80 115 GLY A C 1
ATOM 821 O O . GLY A 1 146 ? 17.623 23.048 18.298 1.00 70.02 115 GLY A O 1
ATOM 822 N N . LYS A 1 147 ? 16.164 21.736 19.420 1.00 67.95 116 LYS A N 1
ATOM 823 C CA . LYS A 1 147 ? 17.051 21.442 20.542 1.00 69.60 116 LYS A CA 1
ATOM 824 C C . LYS A 1 147 ? 17.445 22.719 21.278 1.00 69.82 116 LYS A C 1
ATOM 825 O O . LYS A 1 147 ? 16.903 23.796 21.007 1.00 68.15 116 LYS A O 1
ATOM 827 N N . GLY A 1 148 ? 18.381 22.607 22.222 1.00 66.60 117 GLY A N 1
ATOM 828 C CA . GLY A 1 148 ? 18.811 23.731 23.021 1.00 63.16 117 GLY A CA 1
ATOM 829 C C . GLY A 1 148 ? 20.151 24.292 22.569 1.00 62.64 117 GLY A C 1
ATOM 830 O O . GLY A 1 148 ? 20.775 23.824 21.620 1.00 63.71 117 GLY A O 1
ATOM 831 N N . GLY A 1 149 ? 20.589 25.322 23.288 1.00 62.21 118 GLY A N 1
ATOM 832 C CA . GLY A 1 149 ? 21.831 25.995 22.972 1.00 60.99 118 GLY A CA 1
ATOM 833 C C . GLY A 1 149 ? 21.724 27.063 21.909 1.00 60.07 118 GLY A C 1
ATOM 834 O O . GLY A 1 149 ? 22.752 27.623 21.511 1.00 60.60 118 GLY A O 1
ATOM 835 N N . VAL A 1 150 ? 20.511 27.363 21.436 1.00 41.64 119 VAL A N 1
ATOM 836 C CA . VAL A 1 150 ? 20.301 28.370 20.403 1.00 40.50 119 VAL A CA 1
ATOM 837 C C . VAL A 1 150 ? 19.809 29.691 20.970 1.00 37.32 119 VAL A C 1
ATOM 838 O O . VAL A 1 150 ? 19.653 30.659 20.215 1.00 35.43 119 VAL A O 1
ATOM 842 N N . GLY A 1 151 ? 19.560 29.764 22.275 1.00 43.96 120 GLY A N 1
ATOM 843 C CA . GLY A 1 151 ? 19.035 30.982 22.857 1.00 40.96 120 GLY A CA 1
ATOM 844 C C . GLY A 1 151 ? 17.588 31.256 22.514 1.00 40.01 120 GLY A C 1
ATOM 845 O O . GLY A 1 151 ? 17.203 32.421 22.372 1.00 38.73 120 GLY A O 1
ATOM 846 N N . LYS A 1 152 ? 16.776 30.206 22.364 1.00 29.09 121 LYS A N 1
ATOM 847 C CA . LYS A 1 152 ? 15.354 30.393 22.092 1.00 29.00 121 LYS A CA 1
ATOM 848 C C . LYS A 1 152 ? 14.672 31.143 23.229 1.00 28.57 121 LYS A C 1
ATOM 849 O O . LYS A 1 152 ? 13.939 32.113 23.000 1.00 28.06 121 LYS A O 1
ATOM 855 N N . SER A 1 153 ? 14.906 30.704 24.469 1.00 35.11 122 SER A N 1
ATOM 856 C CA . SER A 1 153 ? 14.258 31.331 25.615 1.00 33.99 122 SER A CA 1
ATOM 857 C C . SER A 1 153 ? 14.800 32.731 25.872 1.00 33.60 122 SER A C 1
ATOM 858 O O . SER A 1 153 ? 14.055 33.604 26.329 1.00 33.78 122 SER A O 1
ATOM 861 N N . SER A 1 154 ? 16.086 32.962 25.594 1.00 43.69 123 SER A N 1
ATOM 862 C CA . SER A 1 154 ? 16.634 34.310 25.713 1.00 42.86 123 SER A CA 1
ATOM 863 C C . SER A 1 154 ? 15.952 35.260 24.738 1.00 42.71 123 SER A C 1
ATOM 864 O O . SER A 1 154 ? 15.682 36.420 25.071 1.00 42.33 123 SER A O 1
ATOM 867 N N . THR A 1 155 ? 15.666 34.780 23.526 1.00 31.97 124 THR A N 1
ATOM 868 C CA . THR A 1 155 ? 14.956 35.593 22.548 1.00 31.24 124 THR A CA 1
ATOM 869 C C . THR A 1 155 ? 13.514 35.846 22.970 1.00 30.76 124 THR A C 1
ATOM 870 O O . THR A 1 155 ? 12.965 36.914 22.683 1.00 30.72 124 THR A O 1
ATOM 874 N N . ALA A 1 156 ? 12.895 34.890 23.668 1.00 45.42 125 ALA A N 1
ATOM 875 C CA . ALA A 1 156 ? 11.483 35.017 24.017 1.00 45.70 125 ALA A CA 1
ATOM 876 C C . ALA A 1 156 ? 11.252 36.126 25.039 1.00 47.11 125 ALA A C 1
ATOM 877 O O . ALA A 1 156 ? 10.347 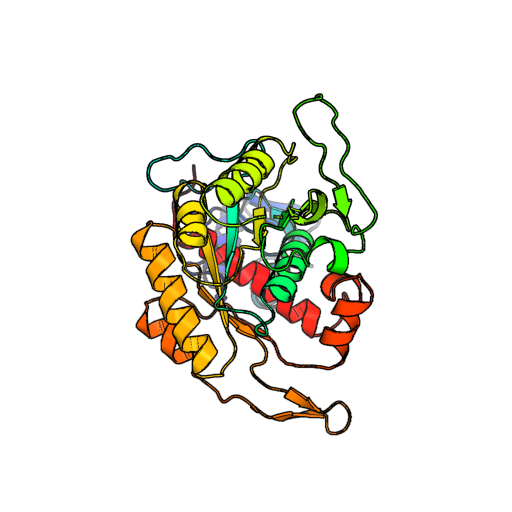36.953 24.874 1.00 47.42 125 ALA A O 1
ATOM 879 N N . VAL A 1 157 ? 12.056 36.159 26.107 1.00 42.27 126 VAL A N 1
ATOM 880 C CA . VAL A 1 157 ? 11.862 37.170 27.145 1.00 42.39 126 VAL A CA 1
ATOM 881 C C . VAL A 1 157 ? 12.147 38.561 26.601 1.00 41.07 126 VAL A C 1
ATOM 882 O O . VAL A 1 157 ? 11.434 39.522 26.912 1.00 41.91 126 VAL A O 1
ATOM 886 N N . ASN A 1 158 ? 13.192 38.697 25.787 1.00 26.30 127 ASN A N 1
ATOM 887 C CA . ASN A 1 158 ? 13.554 40.014 25.285 1.00 25.98 127 ASN A CA 1
ATOM 888 C C . ASN A 1 158 ? 12.619 40.480 24.178 1.00 26.48 127 ASN A C 1
ATOM 889 O O . ASN A 1 158 ? 12.355 41.682 24.070 1.00 25.92 127 ASN A O 1
ATOM 894 N N . LEU A 1 159 ? 12.111 39.560 23.353 1.00 26.95 128 LEU A N 1
ATOM 895 C CA . LEU A 1 159 ? 11.073 39.936 22.398 1.00 26.61 128 LEU A CA 1
ATOM 896 C C . LEU A 1 159 ? 9.841 40.461 23.124 1.00 27.12 128 LEU A C 1
ATOM 897 O O . LEU A 1 159 ? 9.265 41.480 22.728 1.00 28.93 128 LEU A O 1
ATOM 902 N N . ALA A 1 160 ? 9.431 39.780 24.197 1.00 31.21 129 ALA A N 1
ATOM 903 C CA . ALA A 1 160 ? 8.259 40.218 24.948 1.00 30.34 129 ALA A CA 1
ATOM 904 C C . ALA A 1 160 ? 8.495 41.573 25.599 1.00 30.81 129 ALA A C 1
ATOM 905 O O . ALA A 1 160 ? 7.617 42.444 25.574 1.00 32.81 129 ALA A O 1
ATOM 907 N N . LEU A 1 161 ? 9.677 41.775 26.183 1.00 37.08 130 LEU A N 1
ATOM 908 C CA . LEU A 1 161 ? 9.977 43.058 26.810 1.00 38.63 130 LEU A CA 1
ATOM 909 C C . LEU A 1 161 ? 10.152 44.159 25.770 1.00 40.27 130 LEU A C 1
ATOM 910 O O . LEU A 1 161 ? 9.741 45.303 25.995 1.00 39.75 130 LEU A O 1
ATOM 915 N N . ALA A 1 162 ? 10.759 43.836 24.624 1.00 45.91 131 ALA A N 1
ATOM 916 C CA . ALA A 1 162 ? 10.906 44.832 23.567 1.00 44.98 131 ALA A CA 1
ATOM 917 C C . ALA A 1 162 ? 9.556 45.203 22.968 1.00 45.67 131 ALA A C 1
ATOM 918 O O . ALA A 1 162 ? 9.302 46.378 22.678 1.00 45.91 131 ALA A O 1
ATOM 920 N N . LEU A 1 163 ? 8.679 44.213 22.771 1.00 30.79 132 LEU A N 1
ATOM 921 C CA . LEU A 1 163 ? 7.336 44.500 22.278 1.00 30.40 132 LEU A CA 1
ATOM 922 C C . LEU A 1 163 ? 6.587 45.424 23.229 1.00 30.28 132 LEU A C 1
ATOM 923 O O . LEU A 1 163 ? 5.873 46.334 22.791 1.00 30.29 132 LEU A O 1
ATOM 928 N N . ALA A 1 164 ? 6.738 45.208 24.538 1.00 31.63 133 ALA A N 1
ATOM 929 C CA . ALA A 1 164 ? 6.130 46.114 25.505 1.00 31.58 133 ALA A CA 1
ATOM 930 C C . ALA A 1 164 ? 6.820 47.471 25.490 1.00 31.81 133 ALA A C 1
ATOM 931 O O . ALA A 1 164 ? 6.157 48.512 25.559 1.00 32.83 133 ALA A O 1
ATOM 933 N N . ALA A 1 165 ? 8.153 47.478 25.395 1.00 30.06 134 ALA A N 1
ATOM 934 C CA . ALA A 1 165 ? 8.882 48.738 25.296 1.00 29.48 134 ALA A CA 1
ATOM 935 C C . ALA A 1 165 ? 8.507 49.501 24.035 1.00 29.95 134 ALA A C 1
ATOM 936 O O . ALA A 1 165 ? 8.509 50.737 24.034 1.00 30.31 134 ALA A O 1
ATOM 938 N N . GLU A 1 166 ? 8.181 48.790 22.956 1.00 31.10 135 GLU A N 1
ATOM 939 C CA . GLU A 1 166 ? 7.751 49.431 21.722 1.00 31.13 135 GLU A CA 1
ATOM 940 C C . GLU A 1 166 ? 6.308 49.919 21.778 1.00 31.99 135 GLU A C 1
ATOM 941 O O . GLU A 1 166 ? 5.845 50.531 20.809 1.00 32.51 135 GLU A O 1
ATOM 947 N N . GLY A 1 167 ? 5.587 49.657 22.869 1.00 34.48 136 GLY A N 1
ATOM 948 C CA . GLY A 1 167 ? 4.301 50.290 23.092 1.00 34.66 136 GLY A CA 1
ATOM 949 C C . GLY A 1 167 ? 3.080 49.392 23.059 1.00 34.55 136 GLY A C 1
ATOM 950 O O . GLY A 1 167 ? 2.011 49.826 22.621 1.00 35.30 136 GLY A O 1
ATOM 951 N N . ALA A 1 168 ? 3.202 48.155 23.534 1.00 31.94 137 ALA A N 1
ATOM 952 C CA . ALA A 1 168 ? 2.083 47.225 23.552 1.00 32.53 137 ALA A CA 1
ATOM 953 C C . ALA A 1 168 ? 1.946 46.586 24.927 1.00 32.95 137 ALA A C 1
ATOM 954 O O . ALA A 1 168 ? 2.878 46.590 25.735 1.00 32.88 137 ALA A O 1
ATOM 956 N N . LYS A 1 169 ? 0.758 46.041 25.183 1.00 40.86 138 LYS A N 1
ATOM 957 C CA . LYS A 1 169 ? 0.514 45.201 26.351 1.00 41.92 138 LYS A CA 1
ATOM 958 C C . LYS A 1 169 ? 0.920 43.778 25.993 1.00 41.59 138 LYS A C 1
ATOM 959 O O . LYS A 1 169 ? 0.306 43.149 25.125 1.00 43.54 138 LYS A O 1
ATOM 965 N N . VAL A 1 170 ? 1.955 43.271 26.654 1.00 32.98 139 VAL A N 1
ATOM 966 C CA . VAL A 1 170 ? 2.587 42.014 26.282 1.00 32.12 139 VAL A CA 1
ATOM 967 C C . VAL A 1 170 ? 2.612 41.090 27.490 1.00 32.67 139 VAL A C 1
ATOM 968 O O . VAL A 1 170 ? 2.776 41.541 28.630 1.00 33.16 139 VAL A O 1
ATOM 972 N N . GLY A 1 171 ? 2.427 39.798 27.238 1.00 32.77 140 GLY A N 1
ATOM 973 C CA . GLY A 1 171 ? 2.655 38.775 28.236 1.00 33.20 140 GLY A CA 1
ATOM 974 C C . GLY A 1 171 ? 3.589 37.713 27.696 1.00 32.30 140 GLY A C 1
ATOM 975 O O . GLY A 1 171 ? 4.110 37.859 26.586 1.00 31.33 140 GLY A O 1
ATOM 976 N N . ILE A 1 172 ? 3.814 36.643 28.455 1.00 35.84 141 ILE A N 1
ATOM 977 C CA . ILE A 1 172 ? 4.656 35.550 27.978 1.00 37.63 141 ILE A CA 1
ATOM 978 C C . ILE A 1 172 ? 4.323 34.268 28.731 1.00 39.36 141 ILE A C 1
ATOM 979 O O . ILE A 1 172 ? 4.303 34.243 29.966 1.00 41.26 141 ILE A O 1
ATOM 984 N N . LEU A 1 173 ? 4.048 33.197 27.990 1.00 41.19 142 LEU A N 1
ATOM 985 C CA . LEU A 1 173 ? 3.758 31.889 28.563 1.00 43.30 142 LEU A CA 1
ATOM 986 C C . LEU A 1 173 ? 4.927 30.960 28.270 1.00 44.27 142 LEU A C 1
ATOM 987 O O . LEU A 1 173 ? 5.215 30.665 27.104 1.00 42.83 142 LEU A O 1
ATOM 992 N N . ASP A 1 174 ? 5.583 30.491 29.327 1.00 37.37 143 ASP A N 1
ATOM 993 C CA . ASP A 1 174 ? 6.693 29.549 29.207 1.00 37.69 143 ASP A CA 1
ATOM 994 C C . ASP A 1 174 ? 6.123 28.146 29.043 1.00 40.03 143 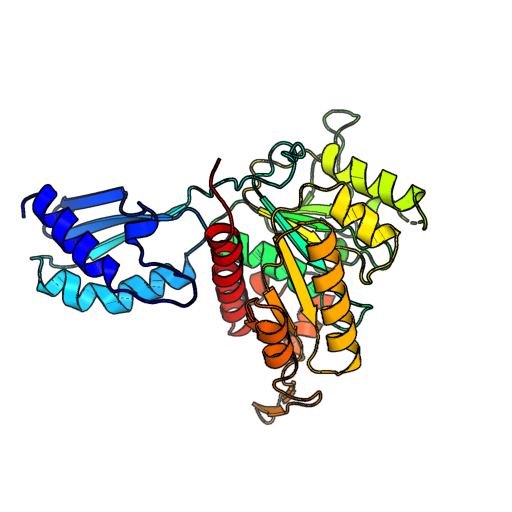ASP A C 1
ATOM 995 O O . ASP A 1 174 ? 5.654 27.534 30.005 1.00 42.02 143 ASP A O 1
ATOM 1000 N N . ALA A 1 175 ? 6.160 27.633 27.816 1.00 35.91 144 ALA A N 1
ATOM 1001 C CA . ALA A 1 175 ? 5.646 26.307 27.505 1.00 37.43 144 ALA A CA 1
ATOM 1002 C C . ALA A 1 175 ? 6.747 25.273 27.310 1.00 37.60 144 ALA A C 1
ATOM 1003 O O . ALA A 1 175 ? 6.443 24.110 27.028 1.00 39.01 144 ALA A O 1
ATOM 1005 N N . ASP A 1 176 ? 8.014 25.664 27.451 1.00 48.29 145 ASP A N 1
ATOM 1006 C CA . ASP A 1 176 ? 9.120 24.730 27.291 1.00 48.94 145 ASP A CA 1
ATOM 1007 C C . ASP A 1 176 ? 9.097 23.694 28.408 1.00 53.88 145 ASP A C 1
ATOM 1008 O O . ASP A 1 176 ? 9.679 23.912 29.475 1.00 55.88 145 ASP A O 1
ATOM 1013 N N . ILE A 1 177 ? 8.422 22.567 28.167 1.00 58.54 146 ILE A N 1
ATOM 1014 C CA . ILE A 1 177 ? 8.303 21.527 29.187 1.00 63.02 146 ILE A CA 1
ATOM 1015 C C . ILE A 1 177 ? 9.675 20.978 29.556 1.00 64.45 146 ILE A C 1
ATOM 1016 O O . ILE A 1 177 ? 9.962 20.715 30.730 1.00 65.45 146 ILE A O 1
ATOM 1021 N N . TYR A 1 178 ? 10.545 20.805 28.561 1.00 84.47 147 TYR A N 1
ATOM 1022 C CA . TYR A 1 178 ? 11.846 20.195 28.810 1.00 85.83 147 TYR A CA 1
ATOM 1023 C C . TYR A 1 178 ? 12.734 21.100 29.654 1.00 84.71 147 TYR A C 1
ATOM 1024 O O . TYR A 1 178 ? 13.467 20.620 30.527 1.00 86.58 147 TYR A O 1
ATOM 1033 N N . GLY A 1 179 ? 12.681 22.408 29.414 1.00 69.76 148 GLY A N 1
ATOM 1034 C CA . GLY A 1 179 ? 13.482 23.349 30.161 1.00 67.79 148 GLY A CA 1
ATOM 1035 C C . GLY A 1 179 ? 12.751 24.645 30.448 1.00 65.44 148 GLY A C 1
ATOM 1036 O O . GLY A 1 179 ? 12.955 25.663 29.779 1.00 63.56 148 GLY A O 1
ATOM 1037 N N . PRO A 1 180 ? 11.873 24.629 31.456 1.00 48.67 149 PRO A N 1
ATOM 1038 C CA . PRO A 1 180 ? 11.162 25.858 31.833 1.00 46.44 149 PRO A CA 1
ATOM 1039 C C . PRO A 1 180 ? 12.103 26.910 32.397 1.00 44.09 149 PRO A C 1
ATOM 1040 O O . PRO A 1 180 ? 12.358 26.937 33.604 1.00 46.80 149 PRO A O 1
ATOM 1044 N N . SER A 1 181 ? 12.617 27.788 31.537 1.00 46.68 150 SER A N 1
ATOM 1045 C CA . SER A 1 181 ? 13.660 28.725 31.926 1.00 44.79 150 SER A CA 1
ATOM 1046 C C . SER A 1 181 ? 13.214 30.181 31.927 1.00 42.71 150 SER A C 1
ATOM 1047 O O . SER A 1 181 ? 14.033 31.059 32.216 1.00 41.82 150 SER A O 1
ATOM 1050 N N . ILE A 1 182 ? 11.953 30.470 31.620 1.00 36.21 151 ILE A N 1
ATOM 1051 C CA . ILE A 1 182 ? 11.479 31.854 31.602 1.00 34.30 151 ILE A CA 1
ATOM 1052 C C . ILE A 1 182 ? 11.325 32.401 33.021 1.00 34.79 151 ILE A C 1
ATOM 1053 O O . ILE A 1 182 ? 11.809 33.512 33.288 1.00 33.21 151 ILE A O 1
ATOM 1058 N N . PRO A 1 183 ? 10.670 31.700 33.959 1.00 46.98 152 PRO A N 1
ATOM 1059 C CA . PRO A 1 183 ? 10.564 32.261 35.317 1.00 46.34 152 PRO A CA 1
ATOM 1060 C C . PRO A 1 183 ? 11.909 32.513 35.972 1.00 46.34 152 PRO A C 1
ATOM 1061 O O . PRO A 1 183 ? 12.031 33.451 36.771 1.00 47.24 152 PRO A O 1
ATOM 1065 N N . THR A 1 184 ? 12.927 31.712 35.655 1.00 40.24 153 THR A N 1
ATOM 1066 C CA . THR A 1 184 ? 14.257 31.974 36.195 1.00 39.25 153 THR A CA 1
ATOM 1067 C C . THR A 1 184 ? 14.874 33.212 35.556 1.00 38.24 153 THR A C 1
ATOM 1068 O O . THR A 1 184 ? 15.480 34.038 36.250 1.00 39.11 153 THR A O 1
ATOM 1072 N N . MET A 1 185 ? 14.721 33.365 34.237 1.00 36.52 154 MET A N 1
ATOM 1073 C CA . MET A 1 185 ? 15.256 34.536 33.552 1.00 34.96 154 MET A CA 1
ATOM 1074 C C . MET A 1 185 ? 14.613 35.831 34.028 1.00 34.85 154 MET A C 1
ATOM 1075 O O . MET A 1 185 ? 15.207 36.901 33.859 1.00 34.85 154 MET A O 1
ATOM 1080 N N . LEU A 1 186 ? 13.418 35.762 34.615 1.00 37.62 155 LEU A N 1
ATOM 1081 C CA . LEU A 1 186 ? 12.726 36.939 35.120 1.00 37.23 155 LEU A CA 1
ATOM 1082 C C . LEU A 1 186 ? 12.823 37.096 36.630 1.00 37.74 155 LEU A C 1
ATOM 1083 O O . LEU A 1 186 ? 12.384 38.124 37.157 1.00 37.79 155 LEU A O 1
ATOM 1088 N N . GLY A 1 187 ? 13.381 36.113 37.336 1.00 33.36 156 GLY A N 1
ATOM 1089 C CA . GLY A 1 187 ? 13.418 36.139 38.780 1.00 34.65 156 GLY A CA 1
ATOM 1090 C C . GLY A 1 187 ? 12.145 35.685 39.457 1.00 35.89 156 GLY A C 1
ATOM 1091 O O . GLY A 1 187 ? 12.139 35.534 40.685 1.00 37.18 156 GLY A O 1
ATOM 1092 N N . ALA A 1 188 ? 11.070 35.452 38.705 1.00 38.80 157 ALA A N 1
ATOM 1093 C CA . ALA A 1 188 ? 9.812 34.991 39.279 1.00 40.36 157 ALA A CA 1
ATOM 1094 C C . ALA A 1 188 ? 9.829 33.479 39.467 1.00 41.63 157 ALA A C 1
ATOM 1095 O O . ALA A 1 188 ? 8.781 32.825 39.430 1.00 43.19 157 ALA A O 1
ATOM 1097 N N . GLU A 1 189 ? 11.022 32.920 39.676 1.00 42.02 158 GLU A N 1
ATOM 1098 C CA . GLU A 1 189 ? 11.163 31.476 39.828 1.00 42.77 158 GLU A CA 1
ATOM 1099 C C . GLU A 1 189 ? 10.583 30.994 41.151 1.00 45.00 158 GLU A C 1
ATOM 1100 O O . GLU A 1 189 ? 9.937 29.941 41.205 1.00 46.76 158 GLU A O 1
ATOM 1106 N N . ASN A 1 190 ? 10.804 31.746 42.226 1.00 40.73 159 ASN A N 1
ATOM 1107 C CA . ASN A 1 190 ? 10.339 31.367 43.553 1.00 42.70 159 ASN A CA 1
ATOM 1108 C C . ASN A 1 190 ? 8.912 31.813 43.833 1.00 43.79 159 ASN A C 1
ATOM 1109 O O . ASN A 1 190 ? 8.395 31.537 44.920 1.00 45.65 159 ASN A O 1
ATOM 1114 N N . GLN A 1 191 ? 8.269 32.492 42.890 1.00 42.85 160 GLN A N 1
ATOM 1115 C CA . GLN A 1 191 ? 6.892 32.930 43.040 1.00 43.94 160 GLN A CA 1
ATOM 1116 C C . GLN A 1 191 ? 5.941 31.890 42.457 1.00 44.49 160 GLN A C 1
ATOM 1117 O O . GLN A 1 191 ? 6.333 31.019 41.678 1.00 43.67 160 GLN A O 1
ATOM 1123 N N . ARG A 1 192 ? 4.672 31.988 42.853 1.00 46.10 161 ARG A N 1
ATOM 1124 C CA . ARG A 1 192 ? 3.630 31.106 42.351 1.00 47.52 161 ARG A CA 1
ATOM 1125 C C . ARG A 1 192 ? 2.371 31.917 42.085 1.00 48.84 161 ARG A C 1
ATOM 1126 O O . ARG A 1 192 ? 2.063 32.851 42.840 1.00 49.48 161 ARG A O 1
ATOM 1134 N N . PRO A 1 193 ? 1.631 31.591 41.027 1.00 47.37 162 PRO A N 1
ATOM 1135 C CA . PRO A 1 193 ? 0.420 32.355 40.710 1.00 48.07 162 PRO A CA 1
ATOM 1136 C C . PRO A 1 193 ? -0.673 32.133 41.742 1.00 50.78 162 PRO A C 1
ATOM 1137 O O . PRO A 1 193 ? -0.744 31.092 42.399 1.00 52.21 162 PRO A O 1
ATOM 1141 N N . THR A 1 194 ? -1.533 33.137 41.880 1.00 53.12 163 THR A N 1
ATOM 1142 C CA . THR A 1 194 ? -2.709 33.055 42.732 1.00 55.31 163 THR A CA 1
ATOM 1143 C C . THR A 1 194 ? -3.936 32.720 41.890 1.00 56.19 163 THR A C 1
ATOM 1144 O O . THR A 1 194 ? -3.970 32.951 40.678 1.00 55.94 163 THR A O 1
ATOM 1148 N N . SER A 1 195 ? -4.953 32.163 42.552 1.00 66.35 164 SER A N 1
ATOM 1149 C CA . SER A 1 195 ? -6.172 31.707 41.889 1.00 68.41 164 SER A CA 1
ATOM 1150 C C . SER A 1 195 ? -7.340 32.600 42.288 1.00 70.66 164 SER A C 1
ATOM 1151 O O . SER A 1 195 ? -7.996 32.356 43.310 1.00 71.86 164 SER A O 1
ATOM 1154 N N . PRO A 1 196 ? -7.640 33.642 41.515 1.00 80.97 165 PRO A N 1
ATOM 1155 C CA . PRO A 1 196 ? -8.774 34.516 41.847 1.00 81.45 165 PRO A CA 1
ATOM 1156 C C . PRO A 1 196 ? -10.112 33.806 41.730 1.00 83.19 165 PRO A C 1
ATOM 1157 O O . PRO A 1 196 ? -10.933 33.847 42.652 1.00 84.46 165 PRO A O 1
ATOM 1161 N N . ASP A 1 197 ? -10.332 33.148 40.595 1.00 109.13 166 ASP A N 1
ATOM 1162 C CA . ASP A 1 197 ? -11.552 32.406 40.319 1.00 108.43 166 ASP A CA 1
ATOM 1163 C C . ASP A 1 197 ? -11.494 30.978 40.835 1.00 109.29 166 ASP A C 1
ATOM 1164 O O . ASP A 1 197 ? -12.365 30.173 40.495 1.00 110.54 166 ASP A O 1
ATOM 1169 N N . GLY A 1 198 ? -10.489 30.640 41.637 1.00 98.49 167 GLY A N 1
ATOM 1170 C CA . GLY A 1 198 ? -10.309 29.269 42.067 1.00 98.20 167 GLY A CA 1
ATOM 1171 C C . GLY A 1 198 ? -9.810 28.386 40.941 1.00 97.55 167 GLY A C 1
ATOM 1172 O O . GLY A 1 198 ? -8.761 27.748 41.062 1.00 95.96 167 GLY A O 1
ATOM 1173 N N . THR A 1 199 ? -10.560 28.339 39.838 1.00 81.05 168 THR A N 1
ATOM 1174 C CA . THR A 1 199 ? -10.129 27.580 38.670 1.00 79.88 168 THR A CA 1
ATOM 1175 C C . THR A 1 199 ? -9.101 28.358 37.858 1.00 79.95 168 THR A C 1
ATOM 1176 O O . THR A 1 199 ? -8.061 27.813 37.472 1.00 79.51 168 THR A O 1
ATOM 1180 N N . HIS A 1 200 ? -9.374 29.633 37.596 1.00 95.29 169 HIS A N 1
ATOM 1181 C CA . HIS A 1 200 ? -8.480 30.458 36.801 1.00 92.71 169 HIS A CA 1
ATOM 1182 C C . HIS A 1 200 ? -7.283 30.917 37.630 1.00 91.55 169 HIS A C 1
ATOM 1183 O O . HIS A 1 200 ? -7.318 30.944 38.863 1.00 93.99 169 HIS A O 1
ATOM 1190 N N . MET A 1 201 ? -6.214 31.285 36.930 1.00 59.29 170 MET A N 1
ATOM 1191 C CA . MET A 1 201 ? -4.971 31.711 37.556 1.00 56.62 170 MET A CA 1
ATOM 1192 C C . MET A 1 201 ? -4.686 33.171 37.236 1.00 54.48 170 MET A C 1
ATOM 1193 O O . MET A 1 201 ? -4.854 33.612 36.094 1.00 53.24 170 MET A O 1
ATOM 1198 N N . ALA A 1 202 ? -4.250 33.912 38.247 1.00 50.98 171 ALA A N 1
ATOM 1199 C CA . ALA A 1 202 ? -3.808 35.286 38.045 1.00 49.61 171 ALA A CA 1
ATOM 1200 C C . ALA A 1 202 ? -2.351 35.289 37.610 1.00 47.10 171 ALA A C 1
ATOM 1201 O O . ALA A 1 202 ? -1.500 34.737 38.321 1.00 46.90 171 ALA A O 1
ATOM 1203 N N . PRO A 1 203 ? -2.010 35.889 36.471 1.00 57.75 172 PRO A N 1
ATOM 1204 C CA . PRO A 1 203 ? -0.628 35.828 35.991 1.00 53.47 172 PRO A CA 1
ATOM 1205 C C . PRO A 1 203 ? 0.309 36.667 36.845 1.00 52.56 172 PRO A C 1
ATOM 1206 O O . PRO A 1 203 ? -0.073 37.695 37.410 1.00 54.07 172 PRO A O 1
ATOM 1210 N N . ILE A 1 204 ? 1.552 36.209 36.934 1.00 41.38 173 ILE A N 1
ATOM 1211 C CA . ILE A 1 204 ? 2.581 36.918 37.686 1.00 40.89 173 ILE A CA 1
ATOM 1212 C C . ILE A 1 204 ? 3.073 38.092 36.850 1.00 39.40 173 ILE A C 1
ATOM 1213 O O . ILE A 1 204 ? 3.616 37.904 35.756 1.00 37.87 173 ILE A O 1
ATOM 1218 N N . MET A 1 205 ? 2.885 39.309 37.364 1.00 40.02 174 MET A N 1
ATOM 1219 C CA . MET A 1 205 ? 3.257 40.524 36.637 1.00 38.95 174 MET A CA 1
ATOM 1220 C C . MET A 1 205 ? 4.738 40.808 36.876 1.00 37.86 174 MET A C 1
ATOM 1221 O O . MET A 1 205 ? 5.129 41.626 37.711 1.00 38.47 174 MET A O 1
ATOM 1226 N N . SER A 1 206 ? 5.574 40.113 36.111 1.00 36.39 175 SER A N 1
ATOM 1227 C CA . SER A 1 206 ? 7.021 40.239 36.221 1.00 35.40 175 SER A CA 1
ATOM 1228 C C . SER A 1 206 ? 7.519 41.245 35.191 1.00 34.21 175 SER A C 1
ATOM 1229 O O . SER A 1 206 ? 7.287 41.073 33.990 1.00 33.34 175 SER A O 1
ATOM 1232 N N . HIS A 1 207 ? 8.201 42.291 35.664 1.00 34.35 176 HIS A N 1
ATOM 1233 C CA . HIS A 1 207 ? 8.759 43.330 34.795 1.00 33.49 176 HIS A CA 1
ATOM 1234 C C . HIS A 1 207 ? 7.691 43.942 33.892 1.00 33.52 176 HIS A C 1
ATOM 1235 O O . HIS A 1 207 ? 7.967 44.335 32.756 1.00 32.56 176 HIS A O 1
ATOM 1242 N N . GLY A 1 208 ? 6.459 44.024 34.388 1.00 34.79 177 GLY A N 1
ATOM 1243 C CA . GLY A 1 208 ? 5.360 44.552 33.610 1.00 35.09 177 GLY A CA 1
ATOM 1244 C C . GLY A 1 208 ? 4.723 43.579 32.642 1.00 34.54 177 GLY A C 1
ATOM 1245 O O . GLY A 1 208 ? 3.749 43.949 31.974 1.00 34.91 177 GLY A O 1
ATOM 1246 N N . LEU A 1 209 ? 5.232 42.355 32.541 1.00 33.82 178 LEU A N 1
ATOM 1247 C CA . LEU A 1 209 ? 4.675 41.343 31.654 1.00 33.50 178 LEU A CA 1
ATOM 1248 C C . LEU A 1 209 ? 3.756 40.409 32.429 1.00 34.81 178 LEU A C 1
ATOM 1249 O O . LEU A 1 209 ? 4.046 40.042 33.571 1.00 35.45 178 LEU A O 1
ATOM 1254 N N . ALA A 1 210 ? 2.648 40.025 31.801 1.00 39.13 179 ALA A N 1
ATOM 1255 C CA . ALA A 1 210 ? 1.774 38.994 32.350 1.00 41.71 179 ALA A CA 1
ATOM 1256 C C . ALA A 1 210 ? 2.399 37.637 32.054 1.00 41.92 179 ALA A C 1
ATOM 1257 O O . ALA A 1 210 ? 2.413 37.189 30.904 1.00 41.52 179 ALA A O 1
ATOM 1259 N N . THR A 1 211 ? 2.921 36.979 33.085 1.00 36.44 180 THR A N 1
ATOM 1260 C CA . THR A 1 211 ? 3.731 35.784 32.908 1.00 35.86 180 THR A CA 1
ATOM 1261 C C . THR A 1 211 ? 3.074 34.570 33.548 1.00 37.37 180 THR A C 1
ATOM 1262 O O . THR A 1 211 ? 2.336 34.682 34.533 1.00 38.85 180 THR A O 1
ATOM 1266 N N . ASN A 1 212 ? 3.356 33.406 32.967 1.00 39.53 181 ASN A N 1
ATOM 1267 C CA . ASN A 1 212 ? 3.005 32.117 33.547 1.00 42.79 181 ASN A CA 1
ATOM 1268 C C . ASN A 1 212 ? 3.915 31.069 32.923 1.00 42.39 181 ASN A C 1
ATOM 1269 O O . ASN A 1 212 ? 4.414 31.244 31.809 1.00 40.90 181 ASN A O 1
ATOM 1274 N N . SER A 1 213 ? 4.134 29.979 33.656 1.00 45.12 182 SER A N 1
ATOM 1275 C CA . SER A 1 213 ? 5.114 28.991 33.231 1.00 45.21 182 SER A CA 1
ATOM 1276 C C . SER A 1 213 ? 4.644 27.591 33.592 1.00 49.21 182 SER A C 1
ATOM 1277 O O . SER A 1 213 ? 3.966 27.385 34.602 1.00 52.78 182 SER A O 1
ATOM 1280 N N . ILE A 1 214 ? 5.022 26.626 32.749 1.00 54.77 183 ILE A N 1
ATOM 1281 C CA . ILE A 1 214 ? 4.796 25.224 33.068 1.00 58.38 183 ILE A CA 1
ATOM 1282 C C . ILE A 1 214 ? 5.714 24.773 34.196 1.00 62.03 183 ILE A C 1
ATOM 1283 O O . ILE A 1 214 ? 5.423 23.781 34.874 1.00 66.40 183 ILE A O 1
ATOM 1288 N N . GLY A 1 215 ? 6.815 25.493 34.428 1.00 46.37 184 GLY A N 1
ATOM 1289 C CA . GLY A 1 215 ? 7.705 25.180 35.531 1.00 48.00 184 GLY A CA 1
ATOM 1290 C C . GLY A 1 215 ? 7.075 25.351 36.895 1.00 50.51 184 GLY A C 1
ATOM 1291 O O . GLY A 1 215 ? 7.534 24.729 37.859 1.00 54.32 184 GLY A O 1
ATOM 1292 N N . TYR A 1 216 ? 6.032 26.178 37.000 1.00 53.30 185 TYR A N 1
ATOM 1293 C CA . TYR A 1 216 ? 5.301 26.331 38.252 1.00 55.54 185 TYR A CA 1
ATOM 1294 C C . TYR A 1 216 ? 4.501 25.092 38.623 1.00 62.86 185 TYR A C 1
ATOM 1295 O O . TYR A 1 216 ? 3.802 25.112 39.642 1.00 65.25 185 TYR A O 1
ATOM 1304 N N . LEU A 1 217 ? 4.582 24.025 37.828 1.00 92.27 186 LEU A N 1
ATOM 1305 C CA . LEU A 1 217 ? 3.847 22.797 38.083 1.00 96.61 186 LEU A CA 1
ATOM 1306 C C . LEU A 1 217 ? 4.747 21.574 38.170 1.00 98.06 186 LEU A C 1
ATOM 1307 O O . LEU A 1 217 ? 4.248 20.475 38.438 1.00 102.26 186 LEU A O 1
ATOM 1312 N N . VAL A 1 218 ? 6.049 21.728 37.947 1.00 76.02 187 VAL A N 1
ATOM 1313 C CA . VAL A 1 218 ? 6.980 20.607 37.989 1.00 75.59 187 VAL A CA 1
ATOM 1314 C C . VAL A 1 218 ? 8.018 20.820 39.088 1.00 73.96 187 VAL A C 1
ATOM 1315 O O . VAL A 1 218 ? 7.695 20.808 40.277 1.00 72.66 187 VAL A O 1
ATOM 1319 N N . TRP A 1 226 ? 6.931 13.629 32.468 1.00 72.92 195 TRP A N 1
ATOM 1320 C CA . TRP A 1 226 ? 6.013 14.645 31.967 1.00 73.43 195 TRP A CA 1
ATOM 1321 C C . TRP A 1 226 ? 6.142 14.806 30.454 1.00 73.20 195 TRP A C 1
ATOM 1322 O O . TRP A 1 226 ? 6.432 15.896 29.957 1.00 69.75 195 TRP A O 1
ATOM 1324 N N . ARG A 1 227 ? 5.923 13.713 29.726 1.00 85.94 196 ARG A N 1
ATOM 1325 C CA . ARG A 1 227 ? 6.007 13.706 28.274 1.00 84.94 196 ARG A CA 1
ATOM 1326 C C . ARG A 1 227 ? 4.813 12.957 27.697 1.00 86.02 196 ARG A C 1
ATOM 1327 O O . ARG A 1 227 ? 4.139 12.191 28.389 1.00 87.86 196 ARG A O 1
ATOM 1329 N N . GLY A 1 228 ? 4.562 13.187 26.411 1.00 83.85 197 GLY A N 1
ATOM 1330 C CA . GLY A 1 228 ? 3.443 12.577 25.733 1.00 84.84 197 GLY A CA 1
ATOM 1331 C C . GLY A 1 228 ? 2.253 13.511 25.657 1.00 86.96 197 GLY A C 1
ATOM 1332 O O . GLY A 1 228 ? 2.357 14.709 25.938 1.00 86.17 197 GLY A O 1
ATOM 1333 N N . PRO A 1 229 ? 1.092 12.978 25.266 1.00 105.03 198 PRO A N 1
ATOM 1334 C CA . PRO A 1 229 ? -0.115 13.819 25.200 1.00 104.98 198 PRO A CA 1
ATOM 1335 C C . PRO A 1 229 ? -0.531 14.401 26.540 1.00 104.94 198 PRO A C 1
ATOM 1336 O O . PRO A 1 229 ? -1.260 15.401 26.562 1.00 103.61 198 PRO A O 1
ATOM 1340 N N . MET A 1 230 ? -0.097 13.809 27.657 1.00 100.91 199 MET A N 1
ATOM 1341 C CA . MET A 1 230 ? -0.440 14.356 28.966 1.00 100.93 199 MET A CA 1
ATOM 1342 C C . MET A 1 230 ? 0.192 15.726 29.177 1.00 100.70 199 MET A C 1
ATOM 1343 O O . MET A 1 230 ? -0.429 16.617 29.769 1.00 99.20 199 MET A O 1
ATOM 1348 N N . ALA A 1 231 ? 1.426 15.912 28.703 1.00 110.28 200 ALA A N 1
ATOM 1349 C CA . ALA A 1 231 ? 2.093 17.199 28.865 1.00 108.84 200 ALA A CA 1
ATOM 1350 C C . ALA A 1 231 ? 1.414 18.280 28.034 1.00 107.35 200 ALA A C 1
ATOM 1351 O O . ALA A 1 231 ? 1.352 19.443 28.449 1.00 105.30 200 ALA A O 1
ATOM 1353 N N . SER A 1 232 ? 0.895 17.914 26.859 1.00 85.75 201 SER A N 1
ATOM 1354 C CA . SER A 1 232 ? 0.208 18.888 26.018 1.00 82.62 201 SER A CA 1
ATOM 1355 C C . SER A 1 232 ? -1.091 19.364 26.655 1.00 83.83 201 SER A C 1
ATOM 1356 O O . SER A 1 232 ? -1.485 20.519 26.461 1.00 83.09 201 SER A O 1
ATOM 1359 N N . LYS A 1 233 ? -1.764 18.497 27.416 1.00 79.78 202 LYS A N 1
ATOM 1360 C CA . LYS A 1 233 ? -3.034 18.876 28.029 1.00 78.73 202 LYS A CA 1
ATOM 1361 C C . LYS A 1 233 ? -2.831 19.913 29.126 1.00 79.89 202 LYS A C 1
ATOM 1362 O O . LYS A 1 233 ? -3.478 20.966 29.125 1.00 79.00 202 LYS A O 1
ATOM 1368 N N . ALA A 1 234 ? -1.936 19.629 30.077 1.00 73.49 203 ALA A N 1
ATOM 1369 C CA . ALA A 1 234 ? -1.680 20.577 31.158 1.00 74.15 203 ALA A CA 1
ATOM 1370 C C . ALA A 1 234 ? -1.140 21.894 30.618 1.00 71.99 203 ALA A C 1
ATOM 1371 O O . ALA A 1 234 ? -1.472 22.969 31.132 1.00 70.16 203 ALA A O 1
ATOM 1373 N N . LEU A 1 235 ? -0.309 21.829 29.577 1.00 104.31 204 LEU A N 1
ATOM 1374 C CA . LEU A 1 235 ? 0.196 23.045 28.951 1.00 101.91 204 LEU A CA 1
ATOM 1375 C C . LEU A 1 235 ? -0.929 23.824 28.280 1.00 100.72 204 LEU A C 1
ATOM 1376 O O . LEU A 1 235 ? -0.963 25.058 28.345 1.00 98.94 204 LEU A O 1
ATOM 1381 N N . MET A 1 236 ? -1.854 23.118 27.628 1.00 83.52 205 MET A N 1
ATOM 1382 C CA . MET A 1 236 ? -2.965 23.775 26.947 1.00 80.32 205 MET A CA 1
ATOM 1383 C C . MET A 1 236 ? -3.841 24.539 27.932 1.00 79.92 205 MET A C 1
ATOM 1384 O O . MET A 1 236 ? -4.063 25.746 27.781 1.00 76.67 205 MET A O 1
ATOM 1389 N N . GLN A 1 237 ? -4.345 23.847 28.957 1.00 94.07 206 GLN A N 1
ATOM 1390 C CA . GLN A 1 237 ? -5.299 24.467 29.870 1.00 95.37 206 GLN A CA 1
ATOM 1391 C C . GLN A 1 237 ? -4.677 25.618 30.649 1.00 94.70 206 GLN A C 1
ATOM 1392 O O . GLN A 1 237 ? -5.393 26.526 31.087 1.00 93.99 206 GLN A O 1
ATOM 1398 N N . MET A 1 238 ? -3.353 25.606 30.830 1.00 78.99 207 MET A N 1
ATOM 1399 C CA . MET A 1 238 ? -2.693 26.749 31.450 1.00 76.39 207 MET A CA 1
ATOM 1400 C C . MET A 1 238 ? -2.870 28.010 30.613 1.00 73.54 207 MET A C 1
ATOM 1401 O O . MET A 1 238 ? -2.931 29.117 31.160 1.00 71.89 207 MET A O 1
ATOM 1406 N N . LEU A 1 239 ? -2.968 27.862 29.291 1.00 63.07 208 LEU A N 1
ATOM 1407 C CA . LEU A 1 239 ? -3.212 29.018 28.435 1.00 59.09 208 LEU A CA 1
ATOM 1408 C C . LEU A 1 239 ? -4.646 29.516 28.575 1.00 61.76 208 LEU A C 1
ATOM 1409 O O . LEU A 1 239 ? -4.891 30.729 28.559 1.00 59.63 208 LEU A O 1
ATOM 1414 N N . GLN A 1 240 ? -5.606 28.599 28.720 1.00 80.10 209 GLN A N 1
ATOM 1415 C CA . GLN A 1 240 ? -6.997 29.005 28.889 1.00 79.95 209 GLN A CA 1
ATOM 1416 C C . GLN A 1 240 ? -7.269 29.523 30.296 1.00 81.72 209 GLN A C 1
ATOM 1417 O O . GLN A 1 240 ? -7.943 30.545 30.463 1.00 81.57 209 GLN A O 1
ATOM 1423 N N . GLU A 1 241 ? -6.755 28.836 31.317 1.00 91.23 210 GLU A N 1
ATOM 1424 C CA . GLU A 1 241 ? -7.072 29.176 32.699 1.00 94.18 210 GLU A CA 1
ATOM 1425 C C . GLU A 1 241 ? -6.334 30.408 33.206 1.00 93.01 210 GLU A C 1
ATOM 1426 O O . GLU A 1 241 ? -6.680 30.914 34.278 1.00 94.89 210 GLU A O 1
ATOM 1432 N N . THR A 1 242 ? -5.342 30.908 32.478 1.00 66.88 211 THR A N 1
ATOM 1433 C CA . THR A 1 242 ? -4.635 32.106 32.908 1.00 63.44 211 THR A CA 1
ATOM 1434 C C . THR A 1 242 ? -5.410 33.347 32.485 1.00 61.10 211 THR A C 1
ATOM 1435 O O . THR A 1 242 ? -5.751 33.507 31.308 1.00 59.40 211 THR A O 1
ATOM 1439 N N . LEU A 1 243 ? -5.687 34.226 33.449 1.00 64.67 212 LEU A N 1
ATOM 1440 C CA . LEU A 1 243 ? -6.448 35.449 33.198 1.00 63.80 212 LEU A CA 1
ATOM 1441 C C . LEU A 1 243 ? -5.513 36.506 32.615 1.00 61.32 212 LEU A C 1
ATOM 1442 O O . LEU A 1 243 ? -5.062 37.434 33.293 1.00 60.41 212 LEU A O 1
ATOM 1447 N N . TRP A 1 244 ? -5.218 36.357 31.327 1.00 53.83 213 TRP A N 1
ATOM 1448 C CA . TRP A 1 244 ? -4.417 37.360 30.644 1.00 50.04 213 TRP A CA 1
ATOM 1449 C C . TRP A 1 244 ? -5.203 38.666 30.553 1.00 49.91 213 TRP A C 1
ATOM 1450 O O . TRP A 1 244 ? -6.415 38.645 30.316 1.00 52.40 213 TRP A O 1
ATOM 1461 N N . PRO A 1 245 ? -4.552 39.813 30.757 1.00 43.35 214 PRO A N 1
ATOM 1462 C CA . PRO A 1 245 ? -5.274 41.093 30.699 1.00 44.32 214 PRO A CA 1
ATOM 1463 C C . PRO A 1 245 ? -5.671 41.476 29.282 1.00 44.04 214 PRO A C 1
ATOM 1464 O O . PRO A 1 245 ? -6.420 40.754 28.618 1.00 45.26 214 PRO A O 1
ATOM 1468 N N . ASP A 1 246 ? -5.181 42.618 28.811 1.00 75.53 215 ASP A N 1
ATOM 1469 C CA . ASP A 1 246 ? -5.432 43.034 27.438 1.00 73.28 215 ASP A CA 1
ATOM 1470 C C . ASP A 1 246 ? -4.185 42.804 26.595 1.00 72.71 215 ASP A C 1
ATOM 1471 O O . ASP A 1 246 ? -3.673 43.734 25.965 1.00 71.99 215 ASP A O 1
ATOM 1473 N N . LEU A 1 247 ? -3.685 41.571 26.583 1.00 60.57 216 LEU A N 1
ATOM 1474 C CA . LEU A 1 247 ? -2.444 41.253 25.881 1.00 55.31 216 LEU A CA 1
ATOM 1475 C C . LEU A 1 247 ? -2.648 41.424 24.382 1.00 53.49 216 LEU A C 1
ATOM 1476 O O . LEU A 1 247 ? -3.246 40.574 23.719 1.00 54.67 216 LEU A O 1
ATOM 1481 N N . ASP A 1 248 ? -2.155 42.544 23.847 1.00 45.74 217 ASP A N 1
ATOM 1482 C CA . ASP A 1 248 ? -2.067 42.706 22.399 1.00 45.29 217 ASP A CA 1
ATOM 1483 C C . ASP A 1 248 ? -1.202 41.613 21.785 1.00 43.74 217 ASP A C 1
ATOM 1484 O O . ASP A 1 248 ? -1.508 41.097 20.703 1.00 43.01 217 ASP A O 1
ATOM 1489 N N . TYR A 1 249 ? -0.115 41.253 22.465 1.00 38.02 218 TYR A N 1
ATOM 1490 C CA . TYR A 1 249 ? 0.755 40.165 22.057 1.00 37.22 218 TYR A CA 1
ATOM 1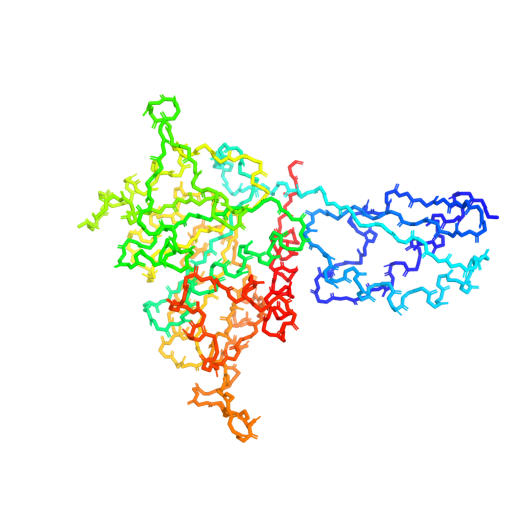491 C C . TYR A 1 249 ? 0.981 39.234 23.237 1.00 36.83 218 TYR A C 1
ATOM 1492 O O . TYR A 1 249 ? 0.997 39.664 24.394 1.00 37.73 218 TYR A O 1
ATOM 1501 N N . LEU A 1 250 ? 1.152 37.951 22.932 1.00 35.27 219 LEU A N 1
ATOM 1502 C CA . LEU A 1 250 ? 1.467 36.943 23.944 1.00 35.74 219 LEU A CA 1
ATOM 1503 C C . LEU A 1 250 ? 2.554 36.039 23.372 1.00 35.47 219 LEU A C 1
ATOM 1504 O O . LEU A 1 250 ? 2.272 35.152 22.561 1.00 36.20 219 LEU A O 1
ATOM 1509 N N . VAL A 1 251 ? 3.797 36.276 23.791 1.00 34.59 220 VAL A N 1
ATOM 1510 C CA . VAL A 1 251 ? 4.906 35.445 23.345 1.00 32.83 220 VAL A CA 1
ATOM 1511 C C . VAL A 1 251 ? 4.792 34.073 23.994 1.00 34.01 220 VAL A C 1
ATOM 1512 O O . VAL A 1 251 ? 4.621 33.956 25.214 1.00 35.51 220 VAL A O 1
ATOM 1516 N N . LEU A 1 252 ? 4.874 33.029 23.180 1.00 31.79 221 LEU A N 1
ATOM 1517 C CA . LEU A 1 252 ? 4.757 31.650 23.646 1.00 32.68 221 LEU A CA 1
ATOM 1518 C C . LEU A 1 252 ? 6.107 30.970 23.444 1.00 32.98 221 LEU A C 1
ATOM 1519 O O . LEU A 1 252 ? 6.463 30.599 22.322 1.00 33.04 221 LEU A O 1
ATOM 1524 N N . ASP A 1 253 ? 6.861 30.818 24.530 1.00 40.02 222 ASP A N 1
ATOM 1525 C CA . ASP A 1 253 ? 8.126 30.092 24.484 1.00 40.23 222 ASP A CA 1
ATOM 1526 C C . ASP A 1 253 ? 7.814 28.602 24.430 1.00 41.24 222 ASP A C 1
ATOM 1527 O O . ASP A 1 253 ? 7.439 28.002 25.441 1.00 44.50 222 ASP A O 1
ATOM 1532 N N . MET A 1 254 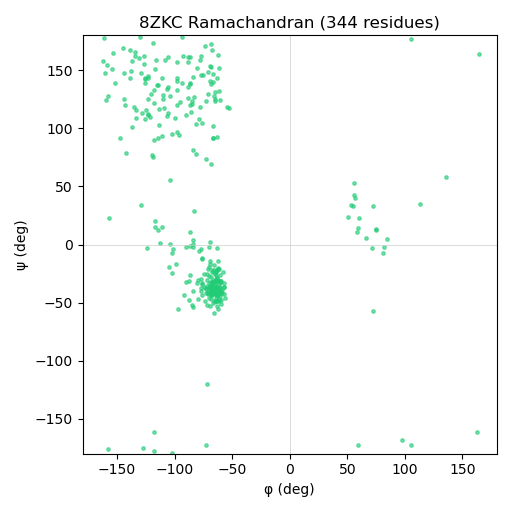? 7.969 28.007 23.255 1.00 38.39 223 MET A N 1
ATOM 1533 C CA . MET A 1 254 ? 7.585 26.630 22.995 1.00 41.49 223 MET A CA 1
ATOM 1534 C C . MET A 1 254 ? 8.700 25.663 23.367 1.00 43.37 223 MET A C 1
ATOM 1535 O O . MET A 1 254 ? 9.862 26.057 23.505 1.00 42.66 223 MET A O 1
ATOM 1540 N N . PRO A 1 255 ? 8.377 24.385 23.544 1.00 38.39 224 PRO A N 1
ATOM 1541 C CA . PRO A 1 255 ? 9.422 23.373 23.704 1.00 40.82 224 PRO A CA 1
ATOM 1542 C C . PRO A 1 255 ? 10.185 23.188 22.405 1.00 41.12 224 PRO A C 1
ATOM 1543 O O . PRO A 1 255 ? 9.583 23.168 21.321 1.00 43.06 224 PRO A O 1
ATOM 1547 N N . PRO A 1 256 ? 11.507 23.055 22.471 1.00 36.93 225 PRO A N 1
ATOM 1548 C CA . PRO A 1 256 ? 12.290 22.900 21.241 1.00 36.94 225 PRO A CA 1
ATOM 1549 C C . PRO A 1 256 ? 12.036 21.553 20.583 1.00 38.84 225 PRO A C 1
ATOM 1550 O O . PRO A 1 256 ? 11.667 20.573 21.235 1.00 40.22 225 PRO A O 1
ATOM 1554 N N . GLY A 1 257 ? 12.231 21.518 19.272 1.00 51.80 226 GLY A N 1
ATOM 1555 C CA . GLY A 1 257 ? 12.049 20.310 18.494 1.00 55.46 226 GLY A CA 1
ATOM 1556 C C . GLY A 1 257 ? 10.770 20.355 17.678 1.00 56.99 226 GLY A C 1
ATOM 1557 O O . GLY A 1 257 ? 9.979 21.300 17.746 1.00 56.59 226 GLY A O 1
ATOM 1558 N N . THR A 1 258 ? 10.581 19.295 16.891 1.00 56.85 227 THR A N 1
ATOM 1559 C CA . THR A 1 258 ? 9.430 19.165 16.006 1.00 58.57 227 THR A CA 1
ATOM 1560 C C . THR A 1 258 ? 8.732 17.823 16.199 1.00 62.21 227 THR A C 1
ATOM 1561 O O . THR A 1 258 ? 8.203 17.251 15.243 1.00 62.51 227 THR A O 1
ATOM 1565 N N . GLY A 1 259 ? 8.723 17.309 17.423 1.00 83.75 228 GLY A N 1
ATOM 1566 C CA . GLY A 1 259 ? 8.075 16.047 17.702 1.00 86.27 228 GLY A CA 1
ATOM 1567 C C . GLY A 1 259 ? 6.560 16.167 17.673 1.00 88.19 228 GLY A C 1
ATOM 1568 O O . GLY A 1 259 ? 5.978 17.190 17.310 1.00 87.10 228 GLY A O 1
ATOM 1569 N N . ASP A 1 260 ? 5.909 15.071 18.072 1.00 97.06 229 ASP A N 1
ATOM 1570 C CA . ASP A 1 260 ? 4.450 15.044 18.086 1.00 98.10 229 ASP A CA 1
ATOM 1571 C C . ASP A 1 260 ? 3.878 15.983 19.139 1.00 96.14 229 ASP A C 1
ATOM 1572 O O . ASP A 1 260 ? 2.794 16.543 18.944 1.00 95.75 229 ASP A O 1
ATOM 1577 N N . ILE A 1 261 ? 4.587 16.171 20.253 1.00 68.53 230 ILE A N 1
ATOM 1578 C CA . ILE A 1 261 ? 4.079 17.034 21.314 1.00 66.37 230 ILE A CA 1
ATOM 1579 C C . ILE A 1 261 ? 4.201 18.502 20.918 1.00 62.40 230 ILE A C 1
ATOM 1580 O O . ILE A 1 261 ? 3.320 19.315 21.223 1.00 60.60 230 ILE A O 1
ATOM 1585 N N . GLN A 1 262 ? 5.281 18.866 20.220 1.00 61.86 231 GLN A N 1
ATOM 1586 C CA . GLN A 1 262 ? 5.393 20.228 19.705 1.00 58.15 231 GLN A CA 1
ATOM 1587 C C . GLN A 1 262 ? 4.364 20.490 18.612 1.00 58.24 231 GLN A C 1
ATOM 1588 O O . GLN A 1 262 ? 3.770 21.574 18.558 1.00 56.03 231 GLN A O 1
ATOM 1594 N N . LEU A 1 263 ? 4.146 19.512 17.728 1.00 64.00 232 LEU A N 1
ATOM 1595 C CA . LEU A 1 263 ? 3.171 19.684 16.656 1.00 61.88 232 LEU A CA 1
ATOM 1596 C C . LEU A 1 263 ? 1.755 19.760 17.212 1.00 63.75 232 LEU A C 1
ATOM 1597 O O . LEU A 1 263 ? 0.916 20.505 16.690 1.00 62.43 232 LEU A O 1
ATOM 1602 N N . THR A 1 264 ? 1.469 18.997 18.272 1.00 75.30 233 THR A N 1
ATOM 1603 C CA . THR A 1 264 ? 0.167 19.092 18.925 1.00 74.71 233 THR A CA 1
ATOM 1604 C C . THR A 1 264 ? -0.077 20.493 19.466 1.00 72.50 233 THR A C 1
ATOM 1605 O O . THR A 1 264 ? -1.218 20.969 19.474 1.00 72.57 233 THR A O 1
ATOM 1609 N N . LEU A 1 265 ? 0.983 21.173 19.908 1.00 53.53 234 LEU A N 1
ATOM 1610 C CA . LEU A 1 265 ? 0.842 22.543 20.390 1.00 52.17 234 LEU A CA 1
ATOM 1611 C C . LEU A 1 265 ? 0.539 23.500 19.243 1.00 51.42 234 LEU A C 1
ATOM 1612 O O . LEU A 1 265 ? -0.360 24.342 19.345 1.00 50.18 234 LEU A O 1
ATOM 1617 N N . ALA A 1 266 ? 1.278 23.382 18.137 1.00 57.79 235 ALA A N 1
ATOM 1618 C CA . ALA A 1 266 ? 1.052 24.262 16.995 1.00 56.72 235 ALA A CA 1
ATOM 1619 C C . ALA A 1 266 ? -0.313 24.043 16.355 1.00 59.86 235 ALA A C 1
ATOM 1620 O O . ALA A 1 266 ? -0.777 24.907 15.601 1.00 58.55 235 ALA A O 1
ATOM 1622 N N . GLN A 1 267 ? -0.964 22.912 16.637 1.00 72.38 236 GLN A N 1
ATOM 1623 C CA . GLN A 1 267 ? -2.291 22.645 16.094 1.00 72.51 236 GLN A CA 1
ATOM 1624 C C . GLN A 1 267 ? -3.383 23.286 16.942 1.00 72.36 236 GLN A C 1
ATOM 1625 O O . GLN A 1 267 ? -4.214 24.045 16.431 1.00 70.76 236 GLN A O 1
ATOM 1631 N N . ASN A 1 268 ? -3.391 22.994 18.241 1.00 59.14 237 ASN A N 1
ATOM 1632 C CA . ASN A 1 268 ? -4.505 23.326 19.118 1.00 59.58 237 ASN A CA 1
ATOM 1633 C C . ASN A 1 268 ? -4.389 24.702 19.763 1.00 58.90 237 ASN A C 1
ATOM 1634 O O . ASN A 1 268 ? -5.300 25.101 20.496 1.00 58.74 237 ASN A O 1
ATOM 1639 N N . ILE A 1 269 ? -3.309 25.429 19.523 1.00 46.20 238 ILE A N 1
ATOM 1640 C CA . ILE A 1 269 ? -3.131 26.780 20.050 1.00 44.47 238 ILE A CA 1
ATOM 1641 C C . ILE A 1 269 ? -3.375 27.769 18.919 1.00 43.72 238 ILE A C 1
ATOM 1642 O O . ILE A 1 269 ? -2.774 27.621 17.845 1.00 43.18 238 ILE A O 1
ATOM 1647 N N . PRO A 1 270 ? -4.238 28.773 19.103 1.00 54.89 239 PRO A N 1
ATOM 1648 C CA . PRO A 1 270 ? -4.456 29.763 18.039 1.00 55.29 239 PRO A CA 1
ATOM 1649 C C . PRO A 1 270 ? -3.238 30.646 17.816 1.00 52.73 239 PRO A C 1
ATOM 1650 O O . PRO A 1 270 ? -3.257 31.842 18.122 1.00 51.41 239 PRO A O 1
ATOM 1654 N N . VAL A 1 271 ? -2.171 30.058 17.280 1.00 40.18 240 VAL A N 1
ATOM 1655 C CA . VAL A 1 271 ? -0.942 30.799 17.027 1.00 38.21 240 VAL A CA 1
ATOM 1656 C C . VAL A 1 271 ? -1.158 31.726 15.839 1.00 37.86 240 VAL A C 1
ATOM 1657 O O . VAL A 1 271 ? -1.532 31.284 14.747 1.00 38.81 240 VAL A O 1
ATOM 1661 N N . THR A 1 272 ? -0.926 33.023 16.050 1.00 45.93 241 THR A N 1
ATOM 1662 C CA . THR A 1 272 ? -1.043 33.983 14.960 1.00 44.99 241 THR A CA 1
ATOM 1663 C C . THR A 1 272 ? 0.207 33.998 14.088 1.00 44.43 241 THR A C 1
ATOM 1664 O O . THR A 1 272 ? 0.109 34.210 12.874 1.00 45.62 241 THR A O 1
ATOM 1668 N N . GLY A 1 273 ? 1.377 33.761 14.676 1.00 34.19 242 GLY A N 1
ATOM 1669 C CA . GLY A 1 273 ? 2.613 33.713 13.919 1.00 33.38 242 GLY A CA 1
ATOM 1670 C C . GLY A 1 273 ? 3.698 33.019 14.707 1.00 32.81 242 GLY A C 1
ATOM 1671 O O . GLY A 1 273 ? 3.645 32.941 15.939 1.00 32.63 242 GLY A O 1
ATOM 1672 N N . ALA A 1 274 ? 4.695 32.517 13.982 1.00 35.97 243 ALA A N 1
ATOM 1673 C CA . ALA A 1 274 ? 5.802 31.779 14.575 1.00 35.99 243 ALA A CA 1
ATOM 1674 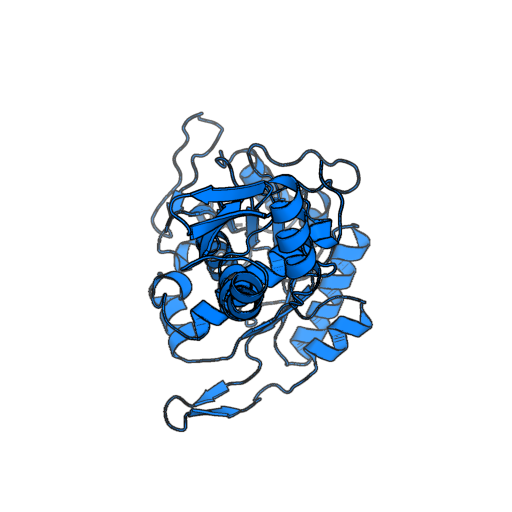C C . ALA A 1 274 ? 7.128 32.430 14.206 1.00 36.21 243 ALA A C 1
ATOM 1675 O O . ALA A 1 274 ? 7.301 32.923 13.087 1.00 37.07 243 ALA A O 1
ATOM 1677 N N . VAL A 1 275 ? 8.062 32.426 15.154 1.00 30.51 244 VAL A N 1
ATOM 1678 C CA . VAL A 1 275 ? 9.403 32.967 14.962 1.00 29.65 244 VAL A CA 1
ATOM 1679 C C . VAL A 1 275 ? 10.388 31.846 15.262 1.00 29.99 244 VAL A C 1
ATOM 1680 O O . VAL A 1 275 ? 10.505 31.407 16.413 1.00 29.95 244 VAL A O 1
ATOM 1684 N N . VAL A 1 276 ? 11.093 31.383 14.237 1.00 37.36 245 VAL A N 1
ATOM 1685 C CA . VAL A 1 276 ? 12.061 30.301 14.380 1.00 38.22 245 VAL A CA 1
ATOM 1686 C C . VAL A 1 276 ? 13.416 30.889 14.749 1.00 39.96 245 VAL A C 1
ATOM 1687 O O . VAL A 1 276 ? 13.858 31.888 14.170 1.00 41.13 245 VAL A O 1
ATOM 1691 N N . VAL A 1 277 ? 14.081 30.265 15.718 1.00 30.31 246 VAL A N 1
ATOM 1692 C CA . VAL A 1 277 ? 15.365 30.726 16.230 1.00 29.73 246 VAL A CA 1
ATOM 1693 C C . VAL A 1 277 ? 16.427 29.691 15.889 1.00 30.70 246 VAL A C 1
ATOM 1694 O O . VAL A 1 277 ? 16.200 28.483 16.031 1.00 31.67 246 VAL A O 1
ATOM 1698 N N . THR A 1 278 ? 17.588 30.163 15.440 1.00 35.62 247 THR A N 1
ATOM 1699 C CA . THR A 1 278 ? 18.676 29.273 15.063 1.00 37.28 247 THR A CA 1
ATOM 1700 C C . THR A 1 278 ? 20.005 29.994 15.233 1.00 37.96 247 THR A C 1
ATOM 1701 O O . THR A 1 278 ? 20.060 31.219 15.369 1.00 36.51 247 THR A O 1
ATOM 1705 N N . THR A 1 279 ? 21.077 29.212 15.232 1.00 48.19 248 THR A N 1
ATOM 1706 C CA . THR A 1 279 ? 22.443 29.704 15.183 1.00 47.68 248 THR A CA 1
ATOM 1707 C C . THR A 1 279 ? 23.045 29.409 13.814 1.00 48.85 248 THR A C 1
ATOM 1708 O O . THR A 1 279 ? 22.566 28.524 13.096 1.00 49.73 248 THR A O 1
ATOM 1712 N N . PRO A 1 280 ? 24.097 30.139 13.406 1.00 50.93 249 PRO A N 1
ATOM 1713 C CA . PRO A 1 280 ? 24.685 29.894 12.080 1.00 52.04 249 PRO A CA 1
ATOM 1714 C C . PRO A 1 280 ? 25.285 28.502 11.918 1.00 54.41 249 PRO A C 1
ATOM 1715 O O . PRO A 1 280 ? 25.756 28.156 10.829 1.00 57.28 249 PRO A O 1
ATOM 1719 N N . GLN A 1 281 ? 25.277 27.699 12.981 1.00 45.55 250 GLN A N 1
ATOM 1720 C CA . GLN A 1 281 ? 25.701 26.310 12.871 1.00 47.17 250 GLN A CA 1
ATOM 1721 C C . GLN A 1 281 ? 24.797 25.557 11.901 1.00 49.04 250 GLN A C 1
ATOM 1722 O O . GLN A 1 281 ? 23.624 25.893 11.721 1.00 48.06 250 GLN A O 1
ATOM 1728 N N . ASP A 1 282 ? 25.354 24.520 11.271 1.00 70.37 251 ASP A N 1
ATOM 1729 C CA . ASP A 1 282 ? 24.568 23.737 10.323 1.00 70.33 251 ASP A CA 1
ATOM 1730 C C . ASP A 1 282 ? 23.521 22.887 11.031 1.00 69.60 251 ASP A C 1
ATOM 1731 O O . ASP A 1 282 ? 22.414 22.699 10.512 1.00 68.39 251 ASP A O 1
ATOM 1736 N N . ILE A 1 283 ? 23.849 22.368 12.218 1.00 56.61 252 ILE A N 1
ATOM 1737 C CA . ILE A 1 283 ? 22.912 21.503 12.928 1.00 55.83 252 ILE A CA 1
ATOM 1738 C C . ILE A 1 283 ? 21.678 22.281 13.374 1.00 54.36 252 ILE A C 1
ATOM 1739 O O . ILE A 1 283 ? 20.569 21.732 13.408 1.00 54.50 252 ILE A O 1
ATOM 1744 N N . ALA A 1 284 ? 21.837 23.563 13.707 1.00 39.29 253 ALA A N 1
ATOM 1745 C CA . ALA A 1 284 ? 20.691 24.363 14.121 1.00 37.67 253 ALA A CA 1
ATOM 1746 C C . ALA A 1 284 ? 19.847 24.791 12.927 1.00 37.60 253 ALA A C 1
ATOM 1747 O O . ALA A 1 284 ? 18.614 24.825 13.015 1.00 37.19 253 ALA A O 1
ATOM 1749 N N . LEU A 1 285 ? 20.493 25.119 11.805 1.00 38.14 254 LEU A N 1
ATOM 1750 C CA . LEU A 1 285 ? 19.758 25.521 10.610 1.00 38.26 254 LEU A CA 1
ATOM 1751 C C . LEU A 1 285 ? 18.895 24.383 10.079 1.00 39.75 254 LEU A C 1
ATOM 1752 O O . LEU A 1 285 ? 17.787 24.616 9.582 1.00 39.59 254 LEU A O 1
ATOM 1757 N N . ILE A 1 286 ? 19.392 23.147 10.166 1.00 42.25 255 ILE A N 1
ATOM 1758 C CA . ILE A 1 286 ? 18.593 21.994 9.759 1.00 43.62 255 ILE A CA 1
ATOM 1759 C C . ILE A 1 286 ? 17.337 21.894 10.614 1.00 42.87 255 ILE A C 1
ATOM 1760 O O . ILE A 1 286 ? 16.239 21.626 10.108 1.00 43.51 255 ILE A O 1
ATOM 1765 N N . ASP A 1 287 ? 17.477 22.117 11.923 1.00 52.08 256 ASP A N 1
ATOM 1766 C CA . ASP A 1 287 ? 16.318 22.093 12.809 1.00 49.93 256 ASP A CA 1
ATOM 1767 C C . ASP A 1 287 ? 15.372 23.250 12.515 1.00 49.15 256 ASP A C 1
ATOM 1768 O O . ASP A 1 287 ? 14.150 23.097 12.612 1.00 49.56 256 ASP A O 1
ATOM 1773 N N . ALA A 1 288 ? 15.918 24.417 12.163 1.00 44.81 257 ALA A N 1
ATOM 1774 C CA . ALA A 1 288 ? 15.070 25.531 11.753 1.00 43.34 257 ALA A CA 1
ATOM 1775 C C . ALA A 1 288 ? 14.303 25.193 10.482 1.00 44.20 257 ALA A C 1
ATOM 1776 O O . ALA A 1 288 ? 13.122 25.531 10.351 1.00 44.38 257 ALA A O 1
ATOM 1778 N N . LYS A 1 289 ? 14.963 24.522 9.535 1.00 49.64 258 LYS A N 1
ATOM 1779 C CA . LYS A 1 289 ? 14.279 24.052 8.334 1.00 50.50 258 LYS A CA 1
ATOM 1780 C C . LYS A 1 289 ? 13.101 23.152 8.692 1.00 51.65 258 LYS A C 1
ATOM 1781 O O . LYS A 1 289 ? 12.051 23.204 8.041 1.00 51.23 258 LYS A O 1
ATOM 1787 N N . LYS A 1 290 ? 13.250 22.334 9.739 1.00 46.94 259 LYS A N 1
ATOM 1788 C CA . LYS A 1 290 ? 12.163 21.449 10.150 1.00 46.77 259 LYS A CA 1
ATOM 1789 C C . LYS A 1 290 ? 11.031 22.224 10.811 1.00 46.64 259 LYS A C 1
ATOM 1790 O O . LYS A 1 290 ? 9.853 21.942 10.563 1.00 49.02 259 LYS A O 1
ATOM 1796 N N . GLY A 1 291 ? 11.365 23.190 11.669 1.00 40.16 260 GLY A N 1
ATOM 1797 C CA . GLY A 1 291 ? 10.328 23.942 12.357 1.00 39.56 260 GLY A CA 1
ATOM 1798 C C . GLY A 1 291 ? 9.458 24.739 11.404 1.00 40.97 260 GLY A C 1
ATOM 1799 O O . GLY A 1 291 ? 8.230 24.750 11.531 1.00 41.13 260 GLY A O 1
ATOM 1800 N N . ILE A 1 292 ? 10.084 25.414 10.437 1.00 38.47 261 ILE A N 1
ATOM 1801 C CA . ILE A 1 292 ? 9.332 26.141 9.417 1.00 38.51 261 ILE A CA 1
ATOM 1802 C C . ILE A 1 292 ? 8.365 25.205 8.706 1.00 40.48 261 ILE A C 1
ATOM 1803 O O . ILE A 1 292 ? 7.191 25.533 8.501 1.00 40.73 261 ILE A O 1
ATOM 1808 N N . VAL A 1 293 ? 8.846 24.020 8.326 1.00 44.99 262 VAL A N 1
ATOM 1809 C CA . VAL A 1 293 ? 7.985 23.039 7.672 1.00 47.43 262 VAL A CA 1
ATOM 1810 C C . VAL A 1 293 ? 6.861 22.611 8.607 1.00 47.84 262 VAL A C 1
ATOM 1811 O O . VAL A 1 293 ? 5.712 22.436 8.181 1.00 48.75 262 VAL A O 1
ATOM 1815 N N . MET A 1 294 ? 7.166 22.458 9.898 1.00 45.27 263 MET A N 1
ATOM 1816 C CA . MET A 1 294 ? 6.151 22.020 10.851 1.00 45.86 263 MET A CA 1
ATOM 1817 C C . MET A 1 294 ? 5.027 23.041 10.967 1.00 46.77 263 MET A C 1
ATOM 1818 O O . MET A 1 294 ? 3.844 22.684 10.940 1.00 48.51 263 MET A O 1
ATOM 1823 N N . PHE A 1 295 ? 5.377 24.324 11.095 1.00 41.63 264 PHE A N 1
ATOM 1824 C CA . PHE A 1 295 ? 4.349 25.353 11.231 1.00 40.94 264 PHE A CA 1
ATOM 1825 C C . PHE A 1 295 ? 3.562 25.529 9.937 1.00 41.99 264 PHE A C 1
ATOM 1826 O O . PHE A 1 295 ? 2.352 25.783 9.973 1.00 42.58 264 PHE A O 1
ATOM 1834 N N . GLU A 1 296 ? 4.227 25.398 8.786 1.00 55.62 265 GLU A N 1
ATOM 1835 C CA . GLU A 1 296 ? 3.529 25.536 7.512 1.00 56.54 265 GLU A CA 1
ATOM 1836 C C . GLU A 1 296 ? 2.483 24.443 7.332 1.00 60.33 265 GLU A C 1
ATOM 1837 O O . GLU A 1 296 ? 1.362 24.714 6.885 1.00 61.71 265 GLU A O 1
ATOM 1843 N N . LYS A 1 297 ? 2.826 23.202 7.681 1.00 64.85 266 LYS A N 1
ATOM 1844 C CA . LYS A 1 297 ? 1.893 22.090 7.544 1.00 65.59 266 LYS A CA 1
ATOM 1845 C C . LYS A 1 297 ? 0.740 22.153 8.540 1.00 65.91 266 LYS A C 1
ATOM 1846 O O . LYS A 1 297 ? -0.140 21.287 8.495 1.00 68.62 266 LYS A O 1
ATOM 1852 N N . VAL A 1 298 ? 0.727 23.142 9.432 1.00 50.74 267 VAL A N 1
ATOM 1853 C CA . VAL A 1 298 ? -0.408 23.423 10.301 1.00 52.27 267 VAL A CA 1
ATOM 1854 C C . VAL A 1 298 ? -1.032 24.777 9.973 1.00 51.79 267 VAL A C 1
ATOM 1855 O O . VAL A 1 298 ? -1.856 25.286 10.741 1.00 52.32 267 VAL A O 1
ATOM 1859 N N . GLU A 1 299 ? -0.653 25.374 8.842 1.00 68.09 268 GLU A N 1
ATOM 1860 C CA . GLU A 1 299 ? -1.200 26.643 8.365 1.00 68.69 268 GLU A CA 1
ATOM 1861 C C . GLU A 1 299 ? -0.966 27.789 9.345 1.00 67.05 268 GLU A C 1
ATOM 1862 O O . GLU A 1 299 ? -1.689 28.791 9.321 1.00 67.29 268 GLU A O 1
ATOM 1868 N N . VAL A 1 300 ? 0.036 27.661 10.209 1.00 55.77 269 VAL A N 1
ATOM 1869 C CA . VAL A 1 300 ? 0.440 28.746 11.097 1.00 51.79 269 VAL A CA 1
ATOM 1870 C C . VAL A 1 300 ? 1.463 29.604 10.362 1.00 49.99 269 VAL A C 1
ATOM 1871 O O . VAL A 1 300 ? 2.474 29.077 9.873 1.00 48.98 269 VAL A O 1
ATOM 1875 N N . PRO A 1 301 ? 1.245 30.915 10.252 1.00 40.44 270 PRO A N 1
ATOM 1876 C CA . PRO A 1 301 ? 2.183 31.760 9.499 1.00 38.75 270 PRO A CA 1
ATOM 1877 C C . PRO A 1 301 ? 3.551 31.798 10.167 1.00 37.56 270 PRO A C 1
ATOM 1878 O O . PRO A 1 301 ? 3.664 32.020 11.375 1.00 37.12 270 PRO A O 1
ATOM 1882 N N . VAL A 1 302 ? 4.589 31.571 9.370 1.00 35.45 271 VAL A N 1
ATOM 1883 C CA . VAL A 1 302 ? 5.967 31.677 9.834 1.00 34.31 271 VAL A CA 1
ATOM 1884 C C . VAL A 1 302 ? 6.412 33.117 9.608 1.00 33.12 271 VAL A C 1
ATOM 1885 O O . VAL A 1 302 ? 6.559 33.557 8.465 1.00 33.40 271 VAL A O 1
ATOM 1889 N N . LEU A 1 303 ? 6.618 33.856 10.700 1.00 31.95 272 LEU A N 1
ATOM 1890 C CA . LEU A 1 303 ? 7.001 35.259 10.571 1.00 31.00 272 LEU A CA 1
ATOM 1891 C C . LEU A 1 303 ? 8.407 35.400 10.003 1.00 30.63 272 LEU A C 1
ATOM 1892 O O . LEU A 1 303 ? 8.656 36.267 9.157 1.00 30.56 272 LEU A O 1
ATOM 1897 N N . GLY A 1 304 ? 9.336 34.563 10.447 1.00 41.19 273 GLY A N 1
ATOM 1898 C CA . GLY A 1 304 ? 10.691 34.629 9.934 1.00 42.32 273 GLY A CA 1
ATOM 1899 C C . GLY A 1 304 ? 11.657 33.904 10.856 1.00 41.42 273 GLY A C 1
ATOM 1900 O O . GLY A 1 304 ? 11.256 33.082 11.678 1.00 40.44 273 GLY A O 1
ATOM 1901 N N . ILE A 1 305 ? 12.936 34.239 10.694 1.00 29.90 274 ILE A N 1
ATOM 1902 C CA . ILE A 1 305 ? 14.030 33.569 11.383 1.00 29.87 274 ILE A CA 1
ATOM 1903 C C . ILE A 1 305 ? 14.862 34.611 12.118 1.00 28.90 274 ILE A C 1
ATOM 1904 O O . ILE A 1 305 ? 15.064 35.722 11.616 1.00 28.60 274 ILE A O 1
ATOM 1909 N N . VAL A 1 306 ? 15.338 34.251 13.309 1.00 30.70 275 VAL A N 1
ATOM 1910 C CA . VAL A 1 306 ? 16.246 35.080 14.097 1.00 29.44 275 VAL A CA 1
ATOM 1911 C C . VAL A 1 306 ? 17.548 34.309 14.268 1.00 30.28 275 VAL A C 1
ATOM 1912 O O . VAL A 1 306 ? 17.548 33.193 14.801 1.00 30.72 275 VAL A O 1
ATOM 1916 N N . GLU A 1 307 ? 18.653 34.902 13.819 1.00 35.15 276 GLU A N 1
ATOM 1917 C CA . GLU A 1 307 ? 19.963 34.250 13.838 1.00 36.93 276 GLU A CA 1
ATOM 1918 C C . GLU A 1 307 ? 20.705 34.688 15.097 1.00 36.53 276 GLU A C 1
ATOM 1919 O O . GLU A 1 307 ? 21.362 35.729 15.124 1.00 36.81 276 GLU A O 1
ATOM 1925 N N . ASN A 1 308 ? 20.596 33.881 16.148 1.00 46.48 277 ASN A N 1
ATOM 1926 C CA . ASN A 1 308 ? 21.354 34.121 17.367 1.00 46.67 277 ASN A CA 1
ATOM 1927 C C . ASN A 1 308 ? 22.779 33.608 17.217 1.00 48.41 277 ASN A C 1
ATOM 1928 O O . ASN A 1 308 ? 23.046 32.667 16.464 1.00 49.76 277 ASN A O 1
ATOM 1933 N N . MET A 1 309 ? 23.695 34.239 17.954 1.00 48.98 278 MET A N 1
ATOM 1934 C CA . MET A 1 309 ? 25.115 33.881 17.934 1.00 50.55 278 MET A CA 1
ATOM 1935 C C . MET A 1 309 ? 25.688 33.954 16.521 1.00 51.44 278 MET A C 1
ATOM 1936 O O . MET A 1 309 ? 26.481 33.105 16.111 1.00 52.88 278 MET A O 1
ATOM 1941 N N . SER A 1 310 ? 25.275 34.974 15.765 1.00 45.49 279 SER A N 1
ATOM 1942 C CA . SER A 1 310 ? 25.792 35.145 14.410 1.00 46.78 279 SER A CA 1
ATOM 1943 C C . SER A 1 310 ? 27.298 35.368 14.428 1.00 48.60 279 SER A C 1
ATOM 1944 O O . SER A 1 310 ? 28.043 34.740 13.666 1.00 50.19 279 SER A O 1
ATOM 1947 N N . VAL A 1 311 ? 27.764 36.263 15.300 1.00 37.31 280 VAL A N 1
ATOM 1948 C CA . VAL A 1 311 ? 29.184 36.520 15.489 1.00 39.35 280 VAL A CA 1
ATOM 1949 C C . VAL A 1 311 ? 29.455 36.633 16.982 1.00 37.57 280 VAL A C 1
ATOM 1950 O O . VAL A 1 311 ? 28.557 36.899 17.783 1.00 36.19 280 VAL A O 1
ATOM 1954 N N . HIS A 1 312 ? 30.714 36.419 17.350 1.00 49.90 281 HIS A N 1
ATOM 1955 C CA . HIS A 1 312 ? 31.174 36.598 18.718 1.00 49.97 281 HIS A CA 1
ATOM 1956 C C . HIS A 1 312 ? 31.996 37.874 18.813 1.00 52.14 281 HIS A C 1
ATOM 1957 O O . HIS A 1 312 ? 32.850 38.139 17.960 1.00 53.44 281 HIS A O 1
ATOM 1964 N N . ILE A 1 313 ? 31.739 38.659 19.852 1.00 46.98 282 ILE A N 1
ATOM 1965 C CA . ILE A 1 313 ? 32.392 39.947 20.049 1.00 47.82 282 ILE A CA 1
ATOM 1966 C C . ILE A 1 313 ? 33.392 39.791 21.188 1.00 48.69 282 ILE A C 1
ATOM 1967 O O . ILE A 1 313 ? 33.003 39.610 22.349 1.00 47.32 282 ILE A O 1
ATOM 1972 N N . CYS A 1 314 ? 34.681 39.849 20.852 1.00 43.64 283 CYS A N 1
ATOM 1973 C CA . CYS A 1 314 ? 35.733 39.801 21.860 1.00 46.22 283 CYS A CA 1
ATOM 1974 C C . CYS A 1 314 ? 35.594 40.983 22.809 1.00 47.69 283 CYS A C 1
ATOM 1975 O O . CYS A 1 314 ? 35.567 42.138 22.374 1.00 49.02 283 CYS A O 1
ATOM 1978 N N . SER A 1 315 ? 35.493 40.693 24.108 1.00 78.15 284 SER A N 1
ATOM 1979 C CA . SER A 1 315 ? 35.300 41.751 25.093 1.00 78.61 284 SER A CA 1
ATOM 1980 C C . SER A 1 315 ? 36.502 42.682 25.194 1.00 84.14 284 SER A C 1
ATOM 1981 O O . SER A 1 315 ? 36.350 43.818 25.656 1.00 84.83 284 SER A O 1
ATOM 1984 N N . ASN A 1 316 ? 37.685 42.233 24.774 1.00 96.82 285 ASN A N 1
ATOM 1985 C CA . ASN A 1 316 ? 38.871 43.082 24.743 1.00 98.54 285 ASN A CA 1
ATOM 1986 C C . ASN A 1 316 ? 39.115 43.672 23.358 1.00 99.59 285 ASN A C 1
ATOM 1987 O O . ASN A 1 316 ? 39.207 44.894 23.211 1.00 100.67 285 ASN A O 1
ATOM 1992 N N . CYS A 1 317 ? 39.218 42.818 22.335 1.00 80.88 286 CYS A N 1
ATOM 1993 C CA . CYS A 1 317 ? 39.541 43.294 20.993 1.00 79.46 286 CYS A CA 1
ATOM 1994 C C . CYS A 1 317 ? 38.397 44.073 20.373 1.00 79.09 286 CYS A C 1
ATOM 1995 O O . CYS A 1 317 ? 38.610 44.823 19.420 1.00 80.01 286 CYS A O 1
ATOM 1998 N N . GLY A 1 318 ? 37.189 43.899 20.885 1.00 76.88 287 GLY A N 1
ATOM 1999 C CA . GLY A 1 318 ? 36.016 44.339 20.169 1.00 74.47 287 GLY A CA 1
ATOM 2000 C C . GLY A 1 318 ? 35.829 43.716 18.803 1.00 74.00 287 GLY A C 1
ATOM 2001 O O . GLY A 1 318 ? 35.005 44.207 18.022 1.00 75.04 287 GLY A O 1
ATOM 2002 N N . HIS A 1 319 ? 36.553 42.640 18.495 1.00 66.03 288 HIS A N 1
ATOM 2003 C CA . HIS A 1 319 ? 36.556 42.067 17.154 1.00 66.59 288 HIS A CA 1
ATOM 2004 C C . HIS A 1 319 ? 35.408 41.079 16.999 1.00 64.62 288 HIS A C 1
ATOM 2005 O O . HIS A 1 319 ? 35.098 40.319 17.922 1.00 63.95 288 HIS A O 1
ATOM 2012 N N . HIS A 1 320 ? 34.749 41.125 15.840 1.00 72.87 289 HIS A N 1
ATOM 2013 C CA . HIS A 1 320 ? 33.601 40.274 15.547 1.00 73.04 289 HIS A CA 1
ATOM 2014 C C . HIS A 1 320 ? 34.061 39.065 14.739 1.00 72.65 289 HIS A C 1
ATOM 2015 O O . HIS A 1 320 ? 34.583 39.213 13.628 1.00 74.16 289 HIS A O 1
ATOM 2022 N N . GLU A 1 321 ? 33.837 37.879 15.290 1.00 51.71 290 GLU A N 1
ATOM 2023 C CA . GLU A 1 321 ? 34.336 36.628 14.724 1.00 50.37 290 GLU A CA 1
ATOM 2024 C C . GLU A 1 321 ? 33.186 35.668 14.463 1.00 48.30 290 GLU A C 1
ATOM 2025 O O . GLU A 1 321 ? 32.580 35.155 15.424 1.00 47.45 290 GLU A O 1
ATOM 2031 N N . PRO A 1 322 ? 32.856 35.379 13.202 1.00 50.80 291 PRO A N 1
ATOM 2032 C CA . PRO A 1 322 ? 31.752 34.452 12.919 1.00 49.04 291 PRO A CA 1
ATOM 2033 C C . PRO A 1 322 ? 32.130 33.012 13.223 1.00 49.21 291 PRO A C 1
ATOM 2034 O O . PRO A 1 322 ? 32.346 32.206 12.313 1.00 50.45 291 PRO A O 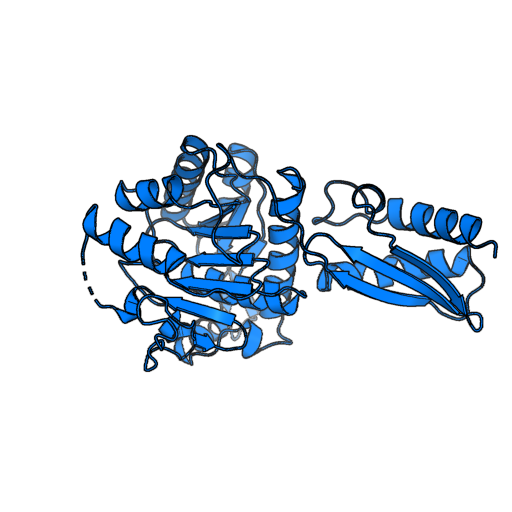1
ATOM 2038 N N . ILE A 1 323 ? 32.198 32.681 14.515 1.00 44.50 292 ILE A N 1
ATOM 2039 C CA . ILE A 1 323 ? 32.721 31.394 14.957 1.00 43.97 292 ILE A CA 1
ATOM 2040 C C . ILE A 1 323 ? 31.886 30.223 14.454 1.00 44.75 292 ILE A C 1
ATOM 2041 O O . ILE A 1 323 ? 32.378 29.090 14.401 1.00 45.79 292 ILE A O 1
ATOM 2046 N N . PHE A 1 324 ? 30.634 30.466 14.064 1.00 38.64 293 PHE A N 1
ATOM 2047 C CA . PHE A 1 324 ? 29.736 29.395 13.649 1.00 38.80 293 PHE A CA 1
ATOM 2048 C C . PHE A 1 324 ? 29.298 29.515 12.195 1.00 39.26 293 PHE A C 1
ATOM 2049 O O . PHE A 1 324 ? 28.343 28.841 11.791 1.00 39.24 293 PHE A O 1
ATOM 2057 N N . GLY A 1 325 ? 29.968 30.338 11.400 1.00 42.53 294 GLY A N 1
ATOM 2058 C CA . GLY A 1 325 ? 29.625 30.532 10.005 1.00 43.12 294 GLY A CA 1
ATOM 2059 C C . GLY A 1 325 ? 28.929 31.863 9.781 1.00 41.68 294 GLY A C 1
ATOM 2060 O O . GLY A 1 325 ? 28.819 32.704 10.677 1.00 41.05 294 GLY A O 1
ATOM 2061 N N . THR A 1 326 ? 28.451 32.042 8.552 1.00 47.37 295 THR A N 1
ATOM 2062 C CA . THR A 1 326 ? 27.753 33.263 8.172 1.00 47.30 295 THR A CA 1
ATOM 2063 C C . THR A 1 326 ? 26.817 32.964 7.012 1.00 47.10 295 THR A C 1
ATOM 2064 O O . THR A 1 326 ? 27.073 32.067 6.206 1.00 49.22 295 THR A O 1
ATOM 2068 N N . GLY A 1 327 ? 25.728 33.727 6.941 1.00 57.00 296 GLY A N 1
ATOM 2069 C CA . GLY A 1 327 ? 24.806 33.654 5.827 1.00 56.35 296 GLY A CA 1
ATOM 2070 C C . GLY A 1 327 ? 23.953 32.408 5.751 1.00 55.51 296 GLY A C 1
ATOM 2071 O O . GLY A 1 327 ? 23.116 32.312 4.846 1.00 55.55 296 GLY A O 1
ATOM 2072 N N . GLY A 1 328 ? 24.133 31.449 6.659 1.00 48.33 297 GLY A N 1
ATOM 2073 C CA . GLY A 1 328 ? 23.304 30.256 6.625 1.00 47.35 297 GLY A CA 1
ATOM 2074 C C . GLY A 1 328 ? 21.844 30.554 6.905 1.00 47.00 297 GLY A C 1
ATOM 2075 O O . GLY A 1 328 ? 20.951 29.971 6.286 1.00 47.08 297 GLY A O 1
ATOM 2076 N N . ALA A 1 329 ? 21.582 31.472 7.840 1.00 51.93 298 ALA A N 1
ATOM 2077 C CA . ALA A 1 329 ? 20.205 31.840 8.148 1.00 50.84 298 ALA A CA 1
ATOM 2078 C C . ALA A 1 329 ? 19.574 32.626 7.007 1.00 50.50 298 ALA A C 1
ATOM 2079 O O . ALA A 1 329 ? 18.383 32.463 6.718 1.00 49.67 298 ALA A O 1
ATOM 2081 N N . GLU A 1 330 ? 20.355 33.488 6.352 1.00 56.87 299 GLU A N 1
ATOM 2082 C CA . GLU A 1 330 ? 19.835 34.230 5.209 1.00 57.47 299 GLU A CA 1
ATOM 2083 C C . GLU A 1 330 ? 19.464 33.290 4.070 1.00 58.49 299 GLU A C 1
ATOM 2084 O O . GLU A 1 330 ? 18.466 33.511 3.373 1.00 60.13 299 GLU A O 1
ATOM 2090 N N . LYS A 1 331 ? 20.250 32.227 3.875 1.00 58.85 300 LYS A N 1
ATOM 2091 C CA . LYS A 1 331 ? 19.945 31.258 2.825 1.00 59.92 300 LYS A CA 1
ATOM 2092 C C . LYS A 1 331 ? 18.622 30.552 3.088 1.00 60.00 300 LYS A C 1
ATOM 2093 O O . LYS A 1 331 ? 17.822 30.352 2.166 1.00 62.41 300 LYS A O 1
ATOM 2099 N N . LEU A 1 332 ? 18.372 30.166 4.341 1.00 54.41 301 LEU A N 1
ATOM 2100 C CA . LEU A 1 332 ? 17.129 29.474 4.665 1.00 55.39 301 LEU A CA 1
ATOM 2101 C C . LEU A 1 332 ? 15.927 30.404 4.576 1.00 56.96 301 LEU A C 1
ATOM 2102 O O . LEU A 1 332 ? 14.809 29.945 4.310 1.00 57.76 301 LEU A O 1
ATOM 2107 N N . ALA A 1 333 ? 16.135 31.707 4.785 1.00 47.09 302 ALA A N 1
ATOM 2108 C CA . ALA A 1 333 ? 15.021 32.651 4.785 1.00 47.87 302 ALA A CA 1
ATOM 2109 C C . ALA A 1 333 ? 14.337 32.702 3.423 1.00 52.03 302 ALA A C 1
ATOM 2110 O O . ALA A 1 333 ? 13.114 32.543 3.323 1.00 51.50 302 ALA A O 1
ATOM 2112 N N . GLU A 1 334 ? 15.111 32.924 2.359 1.00 81.25 303 GLU A N 1
ATOM 2113 C CA . GLU A 1 334 ? 14.527 33.012 1.025 1.00 82.40 303 GLU A CA 1
ATOM 2114 C C . GLU A 1 334 ? 14.178 31.644 0.457 1.00 83.70 303 GLU A C 1
ATOM 2115 O O . GLU A 1 334 ? 13.242 31.533 -0.343 1.00 84.45 303 GLU A O 1
ATOM 2121 N N . LYS A 1 335 ? 14.912 30.599 0.852 1.00 53.35 304 LYS A N 1
ATOM 2122 C CA . LYS A 1 335 ? 14.595 29.250 0.390 1.00 52.75 304 LYS A CA 1
ATOM 2123 C C . LYS A 1 335 ? 13.191 28.832 0.808 1.00 52.75 304 LYS A C 1
ATOM 2124 O O . LYS A 1 335 ? 12.568 27.997 0.141 1.00 53.58 304 LYS A O 1
ATOM 2130 N N . TYR A 1 336 ? 12.670 29.405 1.896 1.00 55.55 305 TYR A N 1
ATOM 2131 C CA . TYR A 1 336 ? 11.315 29.123 2.355 1.00 53.69 305 TYR A CA 1
ATOM 2132 C C . TYR A 1 336 ? 10.426 30.360 2.311 1.00 52.56 305 TYR A C 1
ATOM 2133 O O . TYR A 1 336 ? 9.392 30.402 2.987 1.00 50.47 305 TYR A O 1
ATOM 2142 N N . HIS A 1 337 ? 10.816 31.365 1.523 1.00 71.74 306 HIS A N 1
ATOM 2143 C CA . HIS A 1 337 ? 9.980 32.529 1.231 1.00 72.21 306 HIS A CA 1
ATOM 2144 C C . HIS A 1 337 ? 9.528 33.227 2.513 1.00 69.46 306 HIS A C 1
ATOM 2145 O O . HIS A 1 337 ? 8.340 33.466 2.735 1.00 70.03 306 HIS A O 1
ATOM 2152 N N . THR A 1 338 ? 10.496 33.551 3.366 1.00 49.84 307 THR A N 1
ATOM 2153 C CA . THR A 1 338 ? 10.211 34.245 4.612 1.00 47.74 307 THR A CA 1
ATOM 2154 C C . THR A 1 338 ? 11.353 35.207 4.910 1.00 45.87 307 THR A C 1
ATOM 2155 O O . THR A 1 338 ? 12.409 35.169 4.274 1.00 46.99 307 THR A O 1
ATOM 2159 N N . GLN A 1 339 ? 11.130 36.073 5.891 1.00 65.15 308 GLN A N 1
ATOM 2160 C CA . GLN A 1 339 ? 12.084 37.118 6.226 1.00 64.48 308 GLN A CA 1
ATOM 2161 C C . GLN A 1 339 ? 13.112 36.630 7.242 1.00 63.85 308 GLN A C 1
ATOM 2162 O O . GLN A 1 339 ? 12.890 35.672 7.985 1.00 64.11 308 GLN A O 1
ATOM 2168 N N . LEU A 1 340 ? 14.256 37.309 7.256 1.00 38.66 309 LEU A N 1
ATOM 2169 C CA . LEU A 1 340 ? 15.254 37.162 8.312 1.00 35.91 309 LEU A CA 1
ATOM 2170 C C . LEU A 1 340 ? 15.026 38.321 9.276 1.00 33.03 309 LEU A C 1
ATOM 2171 O O . LEU A 1 340 ? 15.506 39.434 9.050 1.00 32.26 309 LEU A O 1
ATOM 2176 N N . LEU A 1 341 ? 14.285 38.053 10.352 1.00 36.52 310 LEU A N 1
ATOM 2177 C CA . LEU A 1 341 ? 13.783 39.117 11.215 1.00 36.81 310 LEU A CA 1
ATOM 2178 C C . LEU A 1 341 ? 14.893 39.872 11.935 1.00 35.43 310 LEU A C 1
ATOM 2179 O O . LEU A 1 341 ? 14.684 41.027 12.321 1.00 34.38 310 LEU A O 1
ATOM 2184 N N . GLY A 1 342 ? 16.053 39.264 12.122 1.00 29.41 311 GLY A N 1
ATOM 2185 C CA . GLY A 1 342 ? 17.155 39.958 12.756 1.00 28.52 311 GLY A CA 1
ATOM 2186 C C . GLY A 1 342 ? 18.236 39.010 13.210 1.00 29.42 311 GLY A C 1
ATOM 2187 O O . GLY A 1 342 ? 18.047 37.796 13.305 1.00 29.74 311 GLY A O 1
ATOM 2188 N N . GLN A 1 343 ? 19.400 39.590 13.494 1.00 34.38 312 GLN A N 1
ATOM 2189 C CA . GLN A 1 343 ? 20.545 38.861 14.012 1.00 35.73 312 GLN A CA 1
ATOM 2190 C C . GLN A 1 343 ? 20.881 39.373 15.407 1.00 35.81 312 GLN A C 1
ATOM 2191 O O . GLN A 1 343 ? 20.514 40.489 15.787 1.00 35.62 312 GLN A O 1
ATOM 2197 N N . MET A 1 344 ? 21.584 38.539 16.175 1.00 40.44 313 MET A N 1
ATOM 2198 C CA . MET A 1 344 ? 21.952 38.865 17.544 1.00 39.75 313 MET A CA 1
ATOM 2199 C C . MET A 1 344 ? 23.343 38.303 17.815 1.00 41.94 313 MET A C 1
ATOM 2200 O O . MET A 1 344 ? 23.568 37.093 17.622 1.00 42.27 313 MET A O 1
ATOM 2205 N N . PRO A 1 345 ? 24.286 39.129 18.259 1.00 39.67 314 PRO A N 1
ATOM 2206 C CA . PRO A 1 345 ? 25.644 38.635 18.503 1.00 40.50 314 PRO A CA 1
ATOM 2207 C C . PRO A 1 345 ? 25.708 37.779 19.758 1.00 41.75 314 PRO A C 1
ATOM 2208 O O . PRO A 1 345 ? 24.763 37.679 20.542 1.00 41.64 314 PRO A O 1
ATOM 2212 N N . LEU A 1 346 ? 26.864 37.151 19.935 1.00 29.86 315 LEU A N 1
ATOM 2213 C CA . LEU A 1 346 ? 27.180 36.379 21.129 1.00 30.09 315 LEU A CA 1
ATOM 2214 C C . LEU A 1 346 ? 28.166 37.196 21.954 1.00 30.57 315 LEU A C 1
ATOM 2215 O O . LEU A 1 346 ? 29.303 37.422 21.525 1.00 31.52 315 LEU A O 1
ATOM 2220 N N . HIS A 1 347 ? 27.728 37.652 23.125 1.00 45.95 316 HIS A N 1
ATOM 2221 C CA . HIS A 1 347 ? 28.552 38.494 23.978 1.00 46.57 316 HIS A CA 1
ATOM 2222 C C . HIS A 1 347 ? 28.400 38.048 25.425 1.00 47.44 316 HIS A C 1
ATOM 2223 O O . HIS A 1 347 ? 27.344 37.557 25.832 1.00 47.45 316 HIS A O 1
ATOM 2230 N N . ILE A 1 348 ? 29.473 38.232 26.201 1.00 44.99 317 ILE A N 1
ATOM 2231 C CA . ILE A 1 348 ? 29.488 37.756 27.582 1.00 45.31 317 ILE A CA 1
ATOM 2232 C C . ILE A 1 348 ? 28.453 38.488 28.426 1.00 44.25 317 ILE A C 1
ATOM 2233 O O . ILE A 1 348 ? 27.886 37.912 29.362 1.00 43.88 317 ILE A O 1
ATOM 2238 N N . SER A 1 349 ? 28.178 39.757 28.109 1.00 37.30 318 SER A N 1
ATOM 2239 C CA . SER A 1 349 ? 27.207 40.513 28.891 1.00 36.68 318 SER A CA 1
ATOM 2240 C C . SER A 1 349 ? 25.791 39.983 28.696 1.00 36.52 318 SER A C 1
ATOM 2241 O O . SER A 1 349 ? 24.955 40.108 29.598 1.00 37.31 318 SER A O 1
ATOM 2244 N N . LEU A 1 350 ? 25.505 39.385 27.537 1.00 33.47 319 LEU A N 1
ATOM 2245 C CA . LEU A 1 350 ? 24.188 38.800 27.319 1.00 32.67 319 LEU A CA 1
ATOM 2246 C C . LEU A 1 350 ? 24.014 37.519 28.127 1.00 35.00 319 LEU A C 1
ATOM 2247 O O . LEU A 1 350 ? 22.928 37.255 28.654 1.00 34.32 319 LEU A O 1
ATOM 2252 N N . ARG A 1 351 ? 25.073 36.711 28.233 1.00 62.29 320 ARG A N 1
ATOM 2253 C CA . ARG A 1 351 ? 25.003 35.509 29.058 1.00 62.26 320 ARG A CA 1
ATOM 2254 C C . ARG A 1 351 ? 24.895 35.866 30.534 1.00 63.23 320 ARG A C 1
ATOM 2255 O O . ARG A 1 351 ? 24.203 35.182 31.297 1.00 63.34 320 ARG A O 1
ATOM 2263 N N . GLU A 1 352 ? 25.572 36.938 30.953 1.00 55.32 321 GLU A N 1
ATOM 2264 C CA . GLU A 1 352 ? 25.510 37.359 32.348 1.00 53.75 321 GLU A CA 1
ATOM 2265 C C . GLU A 1 352 ? 24.118 37.858 32.713 1.00 54.21 321 GLU A C 1
ATOM 2266 O O . GLU A 1 352 ? 23.634 37.603 33.822 1.00 56.26 321 GLU A O 1
ATOM 2272 N N . ASP A 1 353 ? 23.456 38.567 31.793 1.00 37.93 322 ASP A N 1
ATOM 2273 C CA . ASP A 1 353 ? 22.084 38.995 32.046 1.00 37.36 322 ASP A CA 1
ATOM 2274 C C . ASP A 1 353 ? 21.144 37.806 32.186 1.00 37.71 322 ASP A C 1
ATOM 2275 O O . ASP A 1 353 ? 20.103 37.912 32.845 1.00 36.52 322 ASP A O 1
ATOM 2280 N N . LEU A 1 354 ? 21.489 36.671 31.576 1.00 51.20 323 LEU A N 1
ATOM 2281 C CA . LEU A 1 354 ? 20.660 35.476 31.660 1.00 52.21 323 LEU A CA 1
ATOM 2282 C C . LEU A 1 354 ? 20.785 34.754 32.995 1.00 53.75 323 LEU A C 1
ATOM 2283 O O . LEU A 1 354 ? 19.971 33.868 33.278 1.00 53.96 323 LEU A O 1
ATOM 2288 N N . ASP A 1 355 ? 21.777 35.101 33.815 1.00 57.70 324 ASP A N 1
ATOM 2289 C CA . ASP A 1 355 ? 21.920 34.502 35.134 1.00 58.97 324 ASP A CA 1
ATOM 2290 C C . ASP A 1 355 ? 21.432 35.404 36.258 1.00 58.20 324 ASP A C 1
ATOM 2291 O O . ASP A 1 355 ? 21.059 34.896 37.321 1.00 58.65 324 ASP A O 1
ATOM 2296 N N . LYS A 1 356 ? 21.418 36.719 36.050 1.00 60.16 325 LYS A N 1
ATOM 2297 C CA . LYS A 1 356 ? 21.046 37.656 37.101 1.00 60.25 325 LYS A CA 1
ATOM 2298 C C . LYS A 1 356 ? 19.540 37.853 37.225 1.00 58.58 325 LYS A C 1
ATOM 2299 O O . LYS A 1 356 ? 19.104 38.627 38.083 1.00 59.43 325 LYS A O 1
ATOM 2305 N N . GLY A 1 357 ? 18.740 37.180 36.401 1.00 37.83 326 GLY A N 1
ATOM 2306 C CA . GLY A 1 357 ? 17.299 37.236 36.554 1.00 37.99 326 GLY A CA 1
ATOM 2307 C C . GLY A 1 357 ? 16.637 38.514 36.093 1.00 37.62 326 GLY A C 1
ATOM 2308 O O . GLY A 1 357 ? 15.463 38.732 36.410 1.00 36.41 326 GLY A O 1
ATOM 2309 N N . THR A 1 358 ? 17.345 39.368 35.364 1.00 55.78 327 THR A N 1
ATOM 2310 C CA . THR A 1 358 ? 16.759 40.569 34.772 1.00 54.42 327 THR A CA 1
ATOM 2311 C C . THR A 1 358 ? 17.217 40.640 33.324 1.00 53.84 327 THR A C 1
ATOM 2312 O O . THR A 1 358 ? 18.413 40.897 33.071 1.00 54.42 327 THR A O 1
ATOM 2316 N N . PRO A 1 359 ? 16.329 40.413 32.356 1.00 38.99 328 PRO A N 1
ATOM 2317 C CA . PRO A 1 359 ? 16.759 40.337 30.955 1.00 36.80 328 PRO A CA 1
ATOM 2318 C C . PRO A 1 359 ? 17.373 41.641 30.466 1.00 35.90 328 PRO A C 1
ATOM 2319 O O . PRO A 1 359 ? 17.208 42.707 31.063 1.00 36.97 328 PRO A O 1
ATOM 2323 N N . THR A 1 360 ? 18.087 41.534 29.342 1.00 40.83 329 THR A N 1
ATOM 2324 C CA . THR A 1 360 ? 18.913 42.639 28.864 1.00 40.93 329 THR A CA 1
ATOM 2325 C C . THR A 1 360 ? 18.077 43.871 28.538 1.00 40.66 329 THR A C 1
ATOM 2326 O O . THR A 1 360 ? 18.501 45.003 28.800 1.00 41.81 329 THR A O 1
ATOM 2330 N N . VAL A 1 361 ? 16.884 43.672 27.972 1.00 36.55 330 VAL A N 1
ATOM 2331 C CA . VAL A 1 361 ? 16.029 44.800 27.606 1.00 36.16 330 VAL A CA 1
ATOM 2332 C C . VAL A 1 361 ? 15.728 45.674 28.818 1.00 36.65 330 VAL A C 1
ATOM 2333 O O . VAL A 1 361 ? 15.598 46.899 28.695 1.00 36.97 330 VAL A O 1
ATOM 2337 N N . ILE A 1 362 ? 15.636 45.073 30.001 1.00 28.83 331 ILE A N 1
ATOM 2338 C CA . ILE A 1 362 ? 15.406 45.835 31.224 1.00 29.50 331 ILE A CA 1
ATOM 2339 C C . ILE A 1 362 ? 16.719 46.222 31.895 1.00 30.04 331 ILE A C 1
ATOM 2340 O O . ILE A 1 362 ? 16.880 47.360 32.342 1.00 30.91 331 ILE A O 1
ATOM 2345 N N . SER A 1 363 ? 17.670 45.287 31.964 1.00 35.69 3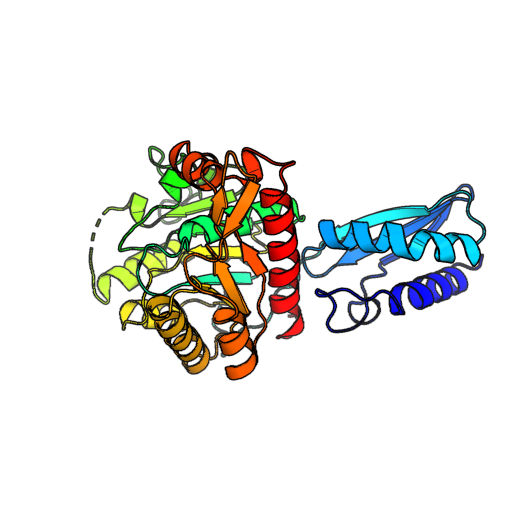32 SER A N 1
ATOM 2346 C CA . SER A 1 363 ? 18.926 45.541 32.666 1.00 35.31 332 SER A CA 1
ATOM 2347 C C . SER A 1 363 ? 19.714 46.661 32.002 1.00 36.20 332 SER A C 1
ATOM 2348 O O . SER A 1 363 ? 20.189 47.584 32.673 1.00 36.81 332 SER A O 1
ATOM 2351 N N . ARG A 1 364 ? 19.871 46.592 30.677 1.00 32.95 333 ARG A N 1
ATOM 2352 C CA . ARG A 1 364 ? 20.616 47.581 29.901 1.00 32.29 333 ARG A CA 1
ATOM 2353 C C . ARG A 1 364 ? 19.666 48.203 28.882 1.00 32.43 333 ARG A C 1
ATOM 2354 O O . ARG A 1 364 ? 19.713 47.867 27.690 1.00 32.36 333 ARG A O 1
ATOM 2362 N N . PRO A 1 365 ? 18.794 49.119 29.314 1.00 32.74 334 PRO A N 1
ATOM 2363 C CA . PRO A 1 365 ? 17.809 49.682 28.376 1.00 32.29 334 PRO A CA 1
ATOM 2364 C C . PRO A 1 365 ? 18.417 50.572 27.308 1.00 32.99 334 PRO A C 1
ATOM 2365 O O . PRO A 1 365 ? 17.751 50.840 26.300 1.00 33.18 334 PRO A O 1
ATOM 2369 N N . GLU A 1 366 ? 19.655 51.031 27.486 1.00 45.40 335 GLU A N 1
ATOM 2370 C CA . GLU A 1 366 ? 20.288 51.957 26.556 1.00 45.71 335 GLU A CA 1
ATOM 2371 C C . GLU A 1 366 ? 21.432 51.321 25.778 1.00 44.97 335 GLU A C 1
ATOM 2372 O O . GLU A 1 366 ? 22.225 52.040 25.162 1.00 45.80 335 GLU A O 1
ATOM 2378 N N . SER A 1 367 ? 21.536 49.998 25.787 1.00 32.85 336 SER A N 1
ATOM 2379 C CA . SER A 1 367 ? 22.630 49.315 25.117 1.00 34.41 336 SER A CA 1
ATOM 2380 C C . SER A 1 367 ? 22.282 49.030 23.660 1.00 36.79 336 SER A C 1
ATOM 2381 O O . SER A 1 367 ? 21.116 49.050 23.256 1.00 35.05 336 SER A O 1
ATOM 2384 N N . GLU A 1 368 ? 23.325 48.766 22.868 1.00 62.32 337 GLU A N 1
ATOM 2385 C CA . GLU A 1 368 ? 23.121 48.361 21.481 1.00 61.72 337 GLU A CA 1
ATOM 2386 C C . GLU A 1 368 ? 22.256 47.113 21.398 1.00 60.65 337 GLU A C 1
ATOM 2387 O O . GLU A 1 368 ? 21.433 46.977 20.486 1.00 60.48 337 GLU A O 1
ATOM 2393 N N . PHE A 1 369 ? 22.422 46.196 22.351 1.00 34.13 338 PHE A N 1
ATOM 2394 C CA . PHE A 1 369 ? 21.689 44.937 22.310 1.00 32.22 338 PHE A CA 1
ATOM 2395 C C . PHE A 1 369 ? 20.198 45.156 22.537 1.00 30.48 338 PHE A C 1
ATOM 2396 O O . PHE A 1 369 ? 19.366 44.516 21.883 1.00 29.07 338 PHE A O 1
ATOM 2404 N N . THR A 1 370 ? 19.839 46.055 23.456 1.00 27.73 339 THR A N 1
ATOM 2405 C CA . THR A 1 370 ? 18.432 46.408 23.619 1.00 27.58 339 THR A CA 1
ATOM 2406 C C . THR A 1 370 ? 17.898 47.096 22.368 1.00 29.96 339 THR A C 1
ATOM 2407 O O . THR A 1 370 ? 16.776 46.818 21.926 1.00 26.41 339 THR A O 1
ATOM 2411 N N . ALA A 1 371 ? 18.697 47.987 21.776 1.00 27.23 340 ALA A N 1
ATOM 2412 C CA . ALA A 1 371 ? 18.290 48.633 20.534 1.00 27.35 340 ALA A CA 1
ATOM 2413 C C . ALA A 1 371 ? 18.066 47.615 19.426 1.00 26.80 340 ALA A C 1
ATOM 2414 O O . ALA A 1 371 ? 17.200 47.815 18.566 1.00 26.73 340 ALA A O 1
ATOM 2416 N N . ILE A 1 372 ? 18.827 46.519 19.428 1.00 26.55 341 ILE A N 1
ATOM 2417 C CA . ILE A 1 372 ? 18.593 45.461 18.451 1.00 26.20 341 ILE A CA 1
ATOM 2418 C C . ILE A 1 372 ? 17.297 44.723 18.766 1.00 25.72 341 ILE A C 1
ATOM 2419 O O . ILE A 1 372 ? 16.504 44.421 17.866 1.00 25.62 341 ILE A O 1
ATOM 2424 N N . TYR A 1 373 ? 17.057 44.429 20.048 1.00 26.68 342 TYR A N 1
ATOM 2425 C CA . TYR A 1 373 ? 15.824 43.749 20.431 1.00 25.34 342 TYR A CA 1
ATOM 2426 C C . TYR A 1 373 ? 14.603 44.605 20.123 1.00 25.49 342 TYR A C 1
ATOM 2427 O O . TYR A 1 373 ? 13.548 44.082 19.748 1.00 28.92 342 TYR A O 1
ATOM 2436 N N . ARG A 1 374 ? 14.726 45.925 20.279 1.00 36.49 343 ARG A N 1
ATOM 2437 C CA . ARG A 1 374 ? 13.616 46.810 19.944 1.00 36.85 343 ARG A CA 1
ATOM 2438 C C . ARG A 1 374 ? 13.341 46.808 18.446 1.00 36.21 343 ARG A C 1
ATOM 2439 O O . ARG A 1 374 ? 12.180 46.848 18.023 1.00 36.68 343 ARG A O 1
ATOM 2447 N N . GLN A 1 375 ? 14.395 46.763 17.626 1.00 30.71 344 GLN A N 1
ATOM 2448 C CA . GLN A 1 375 ? 14.200 46.648 16.185 1.00 30.48 344 GLN A CA 1
ATOM 2449 C C . GLN A 1 375 ? 13.519 45.336 15.829 1.00 31.04 344 GLN A C 1
ATOM 2450 O O . GLN A 1 375 ? 12.634 45.301 14.966 1.00 32.37 344 GLN A O 1
ATOM 2456 N N . LEU A 1 376 ? 13.924 44.243 16.482 1.00 25.65 345 LEU A N 1
ATOM 2457 C CA . LEU A 1 376 ? 13.302 42.948 16.229 1.00 25.59 345 LEU A CA 1
ATOM 2458 C C . LEU A 1 376 ? 11.806 42.991 16.509 1.00 25.73 345 LEU A C 1
ATOM 2459 O O . LEU A 1 376 ? 11.007 42.440 15.743 1.00 26.13 345 LEU A O 1
ATOM 2464 N N . ALA A 1 377 ? 11.408 43.650 17.600 1.00 29.77 346 ALA A N 1
ATOM 2465 C CA . ALA A 1 377 ? 9.990 43.764 17.922 1.00 29.59 346 ALA A CA 1
ATOM 2466 C C . ALA A 1 377 ? 9.232 44.470 16.805 1.00 30.72 346 ALA A C 1
ATOM 2467 O O . ALA A 1 377 ? 8.175 44.003 16.364 1.00 31.99 346 ALA A O 1
ATOM 2469 N N . ASP A 1 378 ? 9.763 45.602 16.331 1.00 30.32 347 ASP A N 1
ATOM 2470 C CA . ASP A 1 378 ? 9.139 46.299 15.211 1.00 30.43 347 ASP A CA 1
ATOM 2471 C C . ASP A 1 378 ? 9.098 45.417 13.972 1.00 30.72 347 ASP A C 1
ATOM 2472 O O . ASP A 1 378 ? 8.092 45.387 13.255 1.00 31.58 347 ASP A O 1
ATOM 2477 N N . ARG A 1 379 ? 10.184 44.690 13.709 1.00 38.19 348 ARG A N 1
ATOM 2478 C CA . ARG A 1 379 ? 10.232 43.820 12.540 1.00 38.47 348 ARG A CA 1
ATOM 2479 C C . ARG A 1 379 ? 9.248 42.664 12.672 1.00 39.78 348 ARG A C 1
ATOM 2480 O O . ARG A 1 379 ? 8.587 42.288 11.696 1.00 39.73 348 ARG A O 1
ATOM 2488 N N . VAL A 1 380 ? 9.129 42.096 13.874 1.00 36.50 349 VAL A N 1
ATOM 2489 C CA . VAL A 1 380 ? 8.244 40.952 14.077 1.00 36.00 349 VAL A CA 1
ATOM 2490 C C . VAL A 1 380 ? 6.785 41.385 14.011 1.00 35.59 349 VAL A C 1
ATOM 2491 O O . VAL A 1 380 ? 5.986 40.809 13.266 1.00 38.75 349 VAL A O 1
ATOM 2495 N N . ALA A 1 381 ? 6.417 42.403 14.793 1.00 35.47 350 ALA A N 1
ATOM 2496 C CA . ALA A 1 381 ? 5.019 42.819 14.855 1.00 36.40 350 ALA A CA 1
ATOM 2497 C C . ALA A 1 381 ? 4.519 43.324 13.509 1.00 38.03 350 ALA A C 1
ATOM 2498 O O . ALA A 1 381 ? 3.333 43.173 13.193 1.00 39.94 350 ALA A O 1
ATOM 2500 N N . ALA A 1 382 ? 5.398 43.927 12.706 1.00 37.45 351 ALA A N 1
ATOM 2501 C CA . ALA A 1 382 ? 5.003 44.321 11.359 1.00 39.03 351 ALA A CA 1
ATOM 2502 C C . ALA A 1 382 ? 4.762 43.100 10.480 1.00 40.60 351 ALA A C 1
ATOM 2503 O O . ALA A 1 382 ? 3.785 43.056 9.722 1.00 40.62 351 ALA A O 1
ATOM 2505 N N . GLN A 1 383 ? 5.636 42.094 10.576 1.00 43.51 352 GLN A N 1
ATOM 2506 C CA . GLN A 1 383 ? 5.456 40.878 9.793 1.00 43.07 352 GLN A CA 1
ATOM 2507 C C . GLN A 1 383 ? 4.198 40.124 10.207 1.00 44.48 352 GLN A C 1
ATOM 2508 O O . GLN A 1 383 ? 3.541 39.505 9.362 1.00 46.34 352 GLN A O 1
ATOM 2514 N N . LEU A 1 384 ? 3.848 40.163 11.495 1.00 42.25 353 LEU A N 1
ATOM 2515 C CA . LEU A 1 384 ? 2.595 39.561 11.938 1.00 43.71 353 LEU A CA 1
ATOM 2516 C C . LEU A 1 384 ? 1.394 40.258 11.317 1.00 45.50 353 LEU A C 1
ATOM 2517 O O . LEU A 1 384 ? 0.345 39.635 11.122 1.00 46.74 353 LEU A O 1
ATOM 2522 N N . TYR A 1 385 ? 1.528 41.545 10.997 1.00 32.62 354 TYR A N 1
ATOM 2523 C CA . TYR A 1 385 ? 0.421 42.299 10.419 1.00 33.07 354 TYR A CA 1
ATOM 2524 C C . TYR A 1 385 ? 0.349 42.116 8.906 1.00 33.74 354 TYR A C 1
ATOM 2525 O O . TYR A 1 385 ? -0.708 41.769 8.366 1.00 34.95 354 TYR A O 1
ATOM 2534 N N . TRP A 1 386 ? 1.466 42.342 8.209 1.00 41.34 355 TRP A N 1
ATOM 2535 C CA . TRP A 1 386 ? 1.472 42.322 6.750 1.00 41.29 355 TRP A CA 1
ATOM 2536 C C . TRP A 1 386 ? 1.100 40.965 6.164 1.00 44.00 355 TRP A C 1
ATOM 2537 O O . TRP A 1 386 ? 0.816 40.888 4.962 1.00 46.38 355 TRP A O 1
ATOM 2548 N N . GLN A 1 387 ? 1.095 39.901 6.966 1.00 56.37 356 GLN A N 1
ATOM 2549 C CA . GLN A 1 387 ? 0.800 38.573 6.444 1.00 57.05 356 GLN A CA 1
ATOM 2550 C C . GLN A 1 387 ? -0.690 38.256 6.427 1.00 58.49 356 GLN A C 1
ATOM 2551 O O . GLN A 1 387 ? -1.145 37.521 5.543 1.00 61.75 356 GLN A O 1
ATOM 2557 N N . GLY A 1 388 ? -1.460 38.789 7.372 1.00 49.45 357 GLY A N 1
ATOM 2558 C CA . GLY A 1 388 ? -2.855 38.416 7.494 1.00 51.62 357 GLY A CA 1
ATOM 2559 C C . GLY A 1 388 ? -3.837 39.552 7.298 1.00 54.00 357 GLY A C 1
ATOM 2560 O O . GLY A 1 388 ? -3.496 40.591 6.724 1.00 53.96 357 GLY A O 1
ATOM 2561 N N . GLU A 1 389 ? -5.066 39.359 7.775 1.00 46.21 358 GLU A N 1
ATOM 2562 C CA . GLU A 1 389 ? -6.136 40.337 7.645 1.00 45.51 358 GLU A CA 1
ATOM 2563 C C . GLU A 1 389 ? -6.673 40.699 9.023 1.00 45.90 358 GLU A C 1
ATOM 2564 O O . GLU A 1 389 ? -6.746 39.849 9.916 1.00 46.58 358 GLU A O 1
ATOM 2566 N N . VAL A 1 390 ? -7.054 41.963 9.185 1.00 50.10 359 VAL A N 1
ATOM 2567 C CA . VAL A 1 390 ? -7.539 42.474 10.462 1.00 50.31 359 VAL A CA 1
ATOM 2568 C C . VAL A 1 390 ? -8.972 42.013 10.692 1.00 53.16 359 VAL A C 1
ATOM 2569 O O . VAL A 1 390 ? -9.767 41.884 9.754 1.00 55.01 359 VAL A O 1
ATOM 2573 N N . ILE A 1 391 ? -9.309 41.758 11.954 1.00 63.78 360 ILE A N 1
ATOM 2574 C CA . ILE A 1 391 ? -10.667 41.374 12.324 1.00 65.12 360 ILE A CA 1
ATOM 2575 C C . ILE A 1 391 ? -11.506 42.610 12.634 1.00 66.13 360 ILE A C 1
ATOM 2576 O O . ILE A 1 391 ? -11.481 43.593 11.893 1.00 66.28 360 ILE A O 1
#

Organism: Escherichia coli (strain K12) (NCBI:txid83333)

Foldseek 3Di:
DPQVVLCVLVCVQQQPDDDLLPPGTPVVQVQFDGWDAPPQEIETEGEGQAQCQLVVVVCCVPRQVVSCVVGRHPGYHYHYHYDHFQFQFPPSQPAAPLERAEEEFEFADDPQCRLLLQVLLQLLRVVSPFQEAEEALAPVDRQNCQLQVVLPPAWDQPPVQATEADCGPNHRYDYPSNVPPDDVGNLVVSVVNRRRYPHHNHSYYYYHHHYAQDPSRLSCLQNHRHLEYEYTAELAPVRLVRSLVVCVSNVVNVHHYQFYEHEQCWEQDPPVRDTHRPRDHCSRVVSQVVSVHDHLYYYHDYPVQVVSSNVNHHCCGVPVPDPRVVRSNSSSSSRRSSSDVVGDGD

InterPro domains:
  IPR000808 Iron-sulfur cluster carrier protein-like, conserved site [PS01215] (213-229)
  IPR019591 Mrp/NBP35 ATP-binding protein [MF_02040] (101-350)
  IPR019591 Mrp/NBP35 ATP-binding protein [cd02037] (108-321)
  IPR027417 P-loop containing nucleoside triphosphate hydrolase [G3DSA:3.40.50.300] (102-355)
  IPR027417 P-loop containing nucleoside triphosphate hydrolase [SSF52540] (108-355)
  IPR033756 Flagellum site-determining protein YlxH/ Fe-S cluster assembling factor NBP35 [PF10609] (106-349)
  IPR034904 Fe-S cluster assembly domain superfamily [SSF117916] (15-85)
  IPR044304 Iron-sulfur protein NUBPL-like [PTHR42961] (9-354)

Sequence (346 aa):
KSPEALRAMVAGTLANFQHPTLKHNLTTLKALHHVAWMDDTLHVELVMPFVWHSAFEELKEQCSAELLRITGAKAIDWKLSHNIATLKRVKNQPGINGVKNIIAVSSGKGGVGKSSTAVNLALALAAEGAKVGILDADIYGPSIPTMLGAENQRPTSPDGTHMAPIMSHGLATNSIGYLVWRGPMASKALMQMLQETLWPDLDYLVLDMPPGTGDIQLTLAQNIPVTGAVVVTTPQDIALIDAKKGIVMFEKVEVPVLGIVENMSVHICSNCGHHEPIFGTGGAEKLAEKYHTQLLGQMPLHISLREDLDKGTPTVISRPESEFTAIYRQLADRVAAQLYWQGEVI

Secondary structure (DSSP, 8-state):
--HHHHHHHHHHHHTT---TT-SS-GGGGT-EEEEEEETTEEEEEEEESS--HHHHHHHHHHHHHHHHHHS--S-EEEEEEE-PPPBP-GGGPPPPTTEEEEEEEEESSSSS-HHHHHHHHHHHHHHTT--EEEEE--SS---HHHHHTTTS---B-SSSSSBBPEEETTEEEEEGGGG---SHHHHHHHHHHHHHB---SEEEEEEEPPSS-SHHHHHHHHHS--SEEEEEE-SSHHHHHHHHHHHHHHHTTT--EEEEEEEEEEEE-TTT--EE-TT-SSHHHHHHHHTT-EEEEEEEE-HHHHHHTTTTS-HHHHSTTSHHHHHHHHHHHHHHHHHHHHS-B-

Radius of gyration: 20.99 Å; Cα contacts (8 Å, |Δi|>4): 722; chains: 1; bounding box: 51×66×43 Å

Nearest PDB structures (foldseek):
  8zkc-assembly1_A-2  TM=1.003E+00  e=3.008E-77  Escherichia coli
  2ph1-assembly1_A  TM=8.900E-01  e=1.628E-19  Archaeoglobus fulgidus DSM 4304
  5auq-assembly3_C  TM=8.915E-01  e=3.748E-18  Thermococcus kodakarensis KOD1
  5auq-assembly4_D  TM=9.059E-01  e=1.594E-17  Thermococcus kodakarensis KOD1
  5auq-assembly3_G  TM=8.996E-01  e=5.326E-17  Thermococcus kodakarensis KOD1

B-factor: mean 53.03, std 20.51, range [25.34, 133.27]

GO terms:
  GO:0005829 cytosol (C, IDA)